Protein AF-A0AAD7HEA6-F1 (afdb_monomer)

Radius of gyration: 30.04 Å; Cα contacts (8 Å, |Δi|>4): 110; chains: 1; bounding box: 95×44×91 Å

Mean predicted aligned error: 15.75 Å

Foldseek 3Di:
DPPVPVVVVVVVVVVVVVVVVVVVVVVVVVVLVVVVVVVVPPDLVVVLVVVVQDALVVLVVQLVPDVVSVVSSVVQLVVLLLVLVCLWQNDVCSVVVVVLCVVQVKDWDDLSNCCSRGPDHPPPPPPSRDQDTDMGGPPVSVVVVVVSVVPTDTDGDDPDVPDPPDPPPPPPVVVVVVVVVVVVPDDDDPDDDDD

pLDDT: mean 74.7, std 19.02, range [33.28, 97.0]

Structure (mmCIF, N/CA/C/O backbone):
data_AF-A0AAD7HEA6-F1
#
_entry.id   AF-A0AAD7HEA6-F1
#
loop_
_atom_site.group_PDB
_atom_site.id
_atom_site.type_symbol
_atom_site.label_atom_id
_atom_site.label_alt_id
_atom_site.label_comp_id
_atom_site.label_asym_id
_atom_site.label_entity_id
_atom_site.label_seq_id
_atom_site.pdbx_PDB_ins_code
_atom_site.Cartn_x
_atom_site.Cartn_y
_atom_site.Cartn_z
_atom_site.occupancy
_atom_site.B_iso_or_equiv
_atom_site.auth_seq_id
_atom_site.auth_comp_id
_atom_site.auth_asym_id
_atom_site.auth_atom_id
_atom_site.pdbx_PDB_model_num
ATOM 1 N N . MET A 1 1 ? -16.051 -19.441 69.373 1.00 52.41 1 MET A N 1
ATOM 2 C CA . MET A 1 1 ? -15.869 -20.002 68.008 1.00 52.41 1 MET A CA 1
ATOM 3 C C . MET A 1 1 ? -16.323 -19.037 66.884 1.00 52.41 1 MET A C 1
ATOM 5 O O . MET A 1 1 ? -17.083 -19.428 66.012 1.00 52.41 1 MET A O 1
ATOM 9 N N . ALA A 1 2 ? -15.846 -17.781 66.830 1.00 54.00 2 ALA A N 1
ATOM 10 C CA . ALA A 1 2 ? -16.364 -16.772 65.875 1.00 54.00 2 ALA A CA 1
ATOM 11 C C . ALA A 1 2 ? -15.470 -16.485 64.640 1.00 54.00 2 ALA A C 1
ATOM 13 O O . ALA A 1 2 ? -15.912 -15.843 63.688 1.00 54.00 2 ALA A O 1
ATOM 14 N N . LYS A 1 3 ? -14.219 -16.972 64.608 1.00 52.50 3 LYS A N 1
ATOM 15 C CA . LYS A 1 3 ? -13.225 -16.600 63.573 1.00 52.50 3 LYS A CA 1
ATOM 16 C C . LYS A 1 3 ? -13.470 -17.223 62.181 1.00 52.50 3 LYS A C 1
ATOM 18 O O . LYS A 1 3 ? -12.943 -16.726 61.191 1.00 52.50 3 LYS A O 1
ATOM 23 N N . GLY A 1 4 ? -14.292 -18.273 62.067 1.00 55.03 4 GLY A N 1
ATOM 24 C CA . GLY A 1 4 ? -14.555 -18.965 60.791 1.00 55.03 4 GLY A CA 1
ATOM 25 C C . GLY A 1 4 ? -15.586 -18.285 59.874 1.00 55.03 4 GLY A C 1
ATOM 26 O O . GLY A 1 4 ? -15.544 -18.455 58.655 1.00 55.03 4 GLY A O 1
ATOM 27 N N . HIS A 1 5 ? -16.502 -17.488 60.433 1.00 54.41 5 HIS A N 1
ATOM 28 C CA . HIS A 1 5 ? -17.609 -16.878 59.681 1.00 54.41 5 HIS A CA 1
ATOM 29 C C . HIS A 1 5 ? -17.190 -15.614 58.909 1.00 54.41 5 HIS A C 1
ATOM 31 O O . HIS A 1 5 ? -17.630 -15.388 57.778 1.00 54.41 5 HIS A O 1
ATOM 37 N N . THR A 1 6 ? -16.282 -14.819 59.475 1.00 58.69 6 THR A N 1
ATOM 38 C CA . THR A 1 6 ? -15.729 -13.609 58.846 1.00 58.69 6 THR A CA 1
ATOM 39 C C . THR A 1 6 ? -14.841 -13.944 57.648 1.00 58.69 6 THR A C 1
ATOM 41 O O . THR A 1 6 ? -14.947 -13.307 56.601 1.00 58.69 6 THR A O 1
ATOM 44 N N . HIS A 1 7 ? -14.036 -15.005 57.736 1.00 59.09 7 HIS A N 1
ATOM 45 C CA . HIS A 1 7 ? -13.170 -15.441 56.638 1.00 59.09 7 HIS A CA 1
ATOM 46 C C . HIS A 1 7 ? -13.941 -15.981 55.422 1.00 59.09 7 HIS A C 1
ATOM 48 O O . HIS A 1 7 ? -13.569 -15.685 54.282 1.00 59.09 7 HIS A O 1
ATOM 54 N N . LYS A 1 8 ? -15.055 -16.699 55.638 1.00 64.12 8 LYS A N 1
ATOM 55 C CA . LYS A 1 8 ? -15.965 -17.102 54.551 1.00 64.12 8 LYS A CA 1
ATOM 56 C C . LYS A 1 8 ? -16.597 -15.882 53.875 1.00 64.12 8 LYS A C 1
ATOM 58 O O . LYS A 1 8 ? -16.497 -15.771 52.658 1.00 64.12 8 LYS A O 1
ATOM 63 N N . LYS A 1 9 ? -17.148 -14.924 54.636 1.00 64.19 9 LYS A N 1
ATOM 64 C CA . LYS A 1 9 ? -17.752 -13.694 54.076 1.00 64.19 9 LYS A CA 1
ATOM 65 C C . LYS A 1 9 ? -16.766 -12.870 53.236 1.00 64.19 9 LYS A C 1
ATOM 67 O O . LYS A 1 9 ? -17.125 -12.424 52.148 1.00 64.19 9 LYS A O 1
ATOM 72 N N . ILE A 1 10 ? -15.515 -12.724 53.684 1.00 67.19 10 ILE A N 1
ATOM 73 C CA . ILE A 1 10 ? -14.471 -11.984 52.951 1.00 67.19 10 ILE A CA 1
ATOM 74 C C . ILE A 1 10 ? -14.122 -12.675 51.621 1.00 67.19 10 ILE A C 1
ATOM 76 O O . ILE A 1 10 ? -14.000 -12.006 50.592 1.00 67.19 10 ILE A O 1
ATOM 80 N N . LYS A 1 11 ? -14.002 -14.011 51.608 1.00 68.62 11 LYS A N 1
ATOM 81 C CA . LYS A 1 11 ? -13.743 -14.777 50.376 1.00 68.62 11 LYS A CA 1
ATOM 82 C C . LYS A 1 11 ? -14.907 -14.673 49.383 1.00 68.62 11 LYS A C 1
ATOM 84 O O . LYS A 1 11 ? -14.666 -14.430 48.200 1.00 68.62 11 LYS A O 1
ATOM 89 N N . THR A 1 12 ? -16.153 -14.773 49.849 1.00 72.75 12 THR A N 1
ATOM 90 C CA . THR A 1 12 ? -17.347 -14.647 48.993 1.00 72.75 12 THR A CA 1
ATOM 91 C C . THR A 1 12 ? -17.487 -13.238 48.416 1.00 72.75 12 THR A C 1
ATOM 93 O O . THR A 1 12 ? -17.768 -13.080 47.230 1.00 72.75 12 THR A O 1
ATOM 96 N N . HIS A 1 13 ? -17.206 -12.200 49.208 1.00 74.88 13 HIS A N 1
ATOM 97 C CA . HIS A 1 13 ? -17.273 -10.816 48.740 1.00 74.88 13 HIS A CA 1
ATOM 98 C C . HIS A 1 13 ? -16.213 -10.508 47.668 1.00 74.88 13 HIS A C 1
ATOM 100 O O . HIS A 1 13 ? -16.527 -9.900 46.644 1.00 74.88 13 HIS A O 1
ATOM 106 N N . ARG A 1 14 ? -14.979 -11.009 47.837 1.00 74.31 14 ARG A N 1
ATOM 107 C CA . ARG A 1 14 ? -13.916 -10.902 46.819 1.00 74.31 14 ARG A CA 1
ATOM 108 C C . ARG A 1 14 ? -14.271 -11.644 45.524 1.00 74.31 14 ARG A C 1
ATOM 110 O O . ARG A 1 14 ? -14.038 -11.106 44.442 1.00 74.31 14 ARG A O 1
ATOM 117 N N . LYS A 1 15 ? -14.874 -12.837 45.622 1.00 77.75 15 LYS A N 1
ATOM 118 C CA . LYS A 1 15 ? -15.345 -13.616 44.462 1.00 77.75 15 LYS A CA 1
ATOM 119 C C . LYS A 1 15 ? -16.448 -12.874 43.697 1.00 77.75 15 LYS A C 1
ATOM 121 O O . LYS A 1 15 ? -16.346 -12.724 42.483 1.00 77.75 15 LYS A O 1
ATOM 126 N N . ASN A 1 16 ? -17.427 -12.315 44.409 1.00 81.06 16 ASN A N 1
ATOM 127 C CA . ASN A 1 16 ? -18.512 -11.531 43.810 1.00 81.06 16 ASN A CA 1
ATOM 128 C C . ASN A 1 16 ? -18.011 -10.224 43.175 1.00 81.06 16 ASN A C 1
ATOM 130 O O . ASN A 1 16 ? -18.504 -9.826 42.121 1.00 81.06 16 ASN A O 1
ATOM 134 N N . LYS A 1 17 ? -16.999 -9.572 43.768 1.00 84.56 17 LYS A N 1
ATOM 135 C CA . LYS A 1 17 ? -16.365 -8.376 43.192 1.00 84.56 17 LYS A CA 1
ATOM 136 C C . LYS A 1 17 ? -15.639 -8.692 41.878 1.00 84.56 17 LYS A C 1
ATOM 138 O O . LYS A 1 17 ? -15.813 -7.956 40.914 1.00 84.56 17 LYS A O 1
ATOM 143 N N . ARG A 1 18 ? -14.884 -9.799 41.812 1.00 83.06 18 ARG A N 1
ATOM 144 C CA . ARG A 1 18 ? -14.243 -10.264 40.564 1.00 83.06 18 ARG A CA 1
ATOM 145 C C . ARG A 1 18 ? -15.262 -10.638 39.488 1.00 83.06 18 ARG A C 1
ATOM 147 O O . ARG A 1 18 ? -15.098 -10.224 38.351 1.00 83.06 18 ARG A O 1
ATOM 154 N N . ALA A 1 19 ? -16.329 -11.353 39.847 1.00 83.44 19 ALA A N 1
ATOM 155 C CA . ALA A 1 19 ? -17.385 -11.714 38.900 1.00 83.44 19 ALA A CA 1
ATOM 156 C C . ALA A 1 19 ? -18.085 -10.476 38.311 1.00 83.44 19 ALA A C 1
ATOM 158 O O . ALA A 1 19 ? -18.325 -10.414 37.109 1.00 83.44 19 ALA A O 1
ATOM 159 N N . ARG A 1 20 ? -18.353 -9.455 39.140 1.00 85.69 20 ARG A N 1
ATOM 160 C CA . ARG A 1 20 ? -18.881 -8.164 38.672 1.00 85.69 20 ARG A CA 1
ATOM 161 C C . ARG A 1 20 ? -17.922 -7.457 37.717 1.00 85.69 20 ARG A C 1
ATOM 163 O O . ARG A 1 20 ? -18.373 -6.960 36.693 1.00 85.69 20 ARG A O 1
ATOM 170 N N . LEU A 1 21 ? -16.630 -7.434 38.042 1.00 88.44 21 LEU A N 1
ATOM 171 C CA . LEU A 1 21 ? -15.611 -6.804 37.205 1.00 88.44 21 LEU A CA 1
ATOM 172 C C . LEU A 1 21 ? -15.507 -7.496 35.835 1.00 88.44 21 LEU A C 1
ATOM 174 O O . LEU A 1 21 ? -15.566 -6.820 34.814 1.00 88.44 21 LEU A O 1
ATOM 178 N N . ASN A 1 22 ? -15.435 -8.830 35.805 1.00 87.12 22 ASN A N 1
ATOM 179 C CA . ASN A 1 22 ? -15.385 -9.600 34.557 1.00 87.12 22 ASN A CA 1
ATOM 180 C C . ASN A 1 22 ? -16.632 -9.373 33.699 1.00 87.12 22 ASN A C 1
ATOM 182 O O . ASN A 1 22 ? -16.508 -9.064 32.519 1.00 87.12 22 ASN A O 1
ATOM 186 N N . ARG A 1 23 ? -17.825 -9.406 34.305 1.00 86.38 23 ARG A N 1
ATOM 187 C CA . ARG A 1 23 ? -19.076 -9.116 33.593 1.00 86.38 23 ARG A CA 1
ATOM 188 C C . ARG A 1 23 ? -19.093 -7.699 33.014 1.00 86.38 23 ARG A C 1
ATOM 190 O O . ARG A 1 23 ? -19.617 -7.478 31.930 1.00 86.38 23 ARG A O 1
ATOM 197 N N . GLN A 1 24 ? -18.514 -6.728 33.718 1.00 85.25 24 GLN A N 1
ATOM 198 C CA . GLN A 1 24 ? -18.409 -5.355 33.228 1.00 85.25 24 GLN A CA 1
ATOM 199 C C . GLN A 1 24 ? -17.441 -5.239 32.038 1.00 85.25 24 GLN A C 1
ATOM 201 O O . GLN A 1 24 ? -17.720 -4.486 31.105 1.00 85.25 24 GLN A O 1
ATOM 206 N N . TYR A 1 25 ? -16.341 -6.001 32.038 1.00 85.44 25 TYR A N 1
ATOM 207 C CA . TYR A 1 25 ? -15.432 -6.103 30.892 1.00 85.44 25 TYR A CA 1
ATOM 208 C C . TYR A 1 25 ? -16.097 -6.759 29.680 1.00 85.44 25 TYR A C 1
ATOM 210 O O . TYR A 1 25 ? -16.005 -6.219 28.581 1.00 85.44 25 TYR A O 1
ATOM 218 N N . GLU A 1 26 ? -16.808 -7.870 29.876 1.00 84.44 26 GLU A N 1
ATOM 219 C CA . GLU A 1 26 ? -17.536 -8.573 28.811 1.00 84.44 26 GLU A CA 1
ATOM 220 C C . GLU A 1 26 ? -18.602 -7.678 28.171 1.00 84.44 26 GLU A C 1
ATOM 222 O O . GLU A 1 26 ? -18.661 -7.566 26.950 1.00 84.44 26 GLU A O 1
ATOM 227 N N . LEU A 1 27 ? -19.395 -6.969 28.983 1.00 85.69 27 LEU A N 1
ATOM 228 C CA . LEU A 1 27 ? -20.410 -6.036 28.483 1.00 85.69 27 LEU A CA 1
ATOM 229 C C . LEU A 1 27 ? -19.795 -4.875 27.695 1.00 85.69 27 LEU A C 1
ATOM 231 O O . LEU A 1 27 ? -20.327 -4.496 26.654 1.00 85.69 27 LEU A O 1
ATOM 235 N N . ARG A 1 28 ? -18.668 -4.321 28.162 1.00 80.50 28 ARG A N 1
ATOM 236 C CA . ARG A 1 28 ? -17.941 -3.285 27.415 1.00 80.50 28 ARG A CA 1
ATOM 237 C C . ARG A 1 28 ? -17.413 -3.822 26.090 1.00 80.50 28 ARG A C 1
ATOM 239 O O . ARG A 1 28 ? -17.615 -3.180 25.069 1.00 80.50 28 ARG A O 1
ATOM 246 N N . SER A 1 29 ? -16.800 -5.004 26.098 1.00 77.44 29 SER A N 1
ATOM 247 C CA . SER A 1 29 ? -16.293 -5.651 24.885 1.00 77.44 29 SER A CA 1
ATOM 248 C C . SER A 1 29 ? -17.412 -5.921 23.873 1.00 77.44 29 SER A C 1
ATOM 250 O O . SER A 1 29 ? -17.266 -5.585 22.698 1.00 77.44 29 SER A O 1
ATOM 252 N N . ALA A 1 30 ? -18.559 -6.430 24.329 1.00 76.19 30 ALA A N 1
ATOM 253 C CA . ALA A 1 30 ? -19.727 -6.663 23.486 1.00 76.19 30 ALA A CA 1
ATOM 254 C C . ALA A 1 30 ? -20.291 -5.359 22.898 1.00 76.19 30 ALA A C 1
ATOM 256 O O . ALA A 1 30 ? -20.604 -5.309 21.710 1.00 76.19 30 ALA A O 1
ATOM 257 N N . ALA A 1 31 ? -20.369 -4.287 23.694 1.00 78.38 31 ALA A N 1
ATOM 258 C CA . ALA A 1 31 ? -20.814 -2.978 23.219 1.00 78.38 31 ALA A CA 1
ATOM 259 C C . ALA A 1 31 ? -19.865 -2.397 22.157 1.00 78.38 31 ALA A C 1
ATOM 261 O O . ALA A 1 31 ? -20.323 -1.916 21.123 1.00 78.38 31 ALA A O 1
ATOM 262 N N . THR A 1 32 ? -18.547 -2.502 22.361 1.00 73.31 32 THR A N 1
ATOM 263 C CA . THR A 1 32 ? -17.549 -2.077 21.367 1.00 73.31 32 THR A CA 1
ATOM 264 C C . THR A 1 32 ? -17.672 -2.883 20.072 1.00 73.31 32 THR A C 1
ATOM 266 O O . THR A 1 32 ? -17.601 -2.316 18.981 1.00 73.31 32 THR A O 1
ATOM 269 N N . HIS A 1 33 ? -17.920 -4.192 20.168 1.00 71.12 33 HIS A N 1
ATOM 270 C CA . HIS A 1 33 ? -18.125 -5.049 19.001 1.00 71.12 33 HIS A CA 1
ATOM 271 C C . HIS A 1 33 ? -19.411 -4.691 18.237 1.00 71.12 33 HIS A C 1
ATOM 273 O O . HIS A 1 33 ? -19.399 -4.602 17.009 1.00 71.12 33 HIS A O 1
ATOM 279 N N . ALA A 1 34 ? -20.512 -4.430 18.947 1.00 69.56 34 ALA A N 1
ATOM 280 C CA . ALA A 1 34 ? -21.777 -3.992 18.354 1.00 69.56 34 ALA A CA 1
ATOM 281 C C . ALA A 1 34 ? -21.645 -2.633 17.640 1.00 69.56 34 ALA A C 1
ATOM 283 O O . ALA A 1 34 ? -22.124 -2.462 16.524 1.00 69.56 34 ALA A O 1
ATOM 284 N N . GLN A 1 35 ? -20.930 -1.680 18.240 1.00 72.06 35 GLN A N 1
ATOM 285 C CA . GLN A 1 35 ? -20.657 -0.384 17.609 1.00 72.06 35 GLN A CA 1
ATOM 286 C C . GLN A 1 35 ? -19.776 -0.526 16.363 1.00 72.06 35 GLN A C 1
ATOM 288 O O . GLN A 1 35 ? -20.059 0.075 15.330 1.00 72.06 35 GLN A O 1
ATOM 293 N N . THR A 1 36 ? -18.737 -1.363 16.437 1.00 67.44 36 THR A N 1
ATOM 294 C CA . THR A 1 36 ? -17.832 -1.630 15.308 1.00 67.44 36 THR A CA 1
ATOM 295 C C . THR A 1 36 ? -18.575 -2.268 14.136 1.00 67.44 36 THR A C 1
ATOM 297 O O . THR A 1 36 ? -18.399 -1.858 12.995 1.00 67.44 36 THR A O 1
ATOM 300 N N . THR A 1 37 ? -19.441 -3.243 14.413 1.00 65.38 37 THR A N 1
ATOM 301 C CA . THR A 1 37 ? -20.252 -3.911 13.384 1.00 65.38 37 THR A CA 1
ATOM 302 C C . THR A 1 37 ? -21.289 -2.979 12.762 1.00 65.38 37 THR A C 1
ATOM 304 O O . THR A 1 37 ? -21.456 -3.012 11.548 1.00 65.38 37 THR A O 1
ATOM 307 N N . ALA A 1 38 ? -21.918 -2.096 13.544 1.00 70.06 38 ALA A N 1
ATOM 308 C CA . ALA A 1 38 ? -22.813 -1.071 13.006 1.00 70.06 38 ALA A CA 1
ATOM 309 C C . ALA A 1 38 ? -22.080 -0.093 12.070 1.00 70.06 38 ALA A C 1
ATOM 311 O O . ALA A 1 38 ? -22.571 0.203 10.987 1.00 70.06 38 ALA A O 1
ATOM 312 N N . PHE A 1 39 ? -20.879 0.357 12.448 1.00 67.06 39 PHE A N 1
ATOM 313 C CA . PHE A 1 39 ? -20.049 1.226 11.608 1.00 67.06 39 PHE A CA 1
ATOM 314 C C . PHE A 1 39 ? -19.561 0.528 10.330 1.00 67.06 39 PHE A C 1
ATOM 316 O O . PHE A 1 39 ? -19.497 1.142 9.271 1.00 67.06 39 PHE A O 1
ATOM 323 N N . LEU A 1 40 ? -19.245 -0.767 10.405 1.00 64.19 40 LEU A N 1
ATOM 324 C CA . LEU A 1 40 ? -18.869 -1.581 9.244 1.00 64.19 40 LEU A CA 1
ATOM 325 C C . LEU A 1 40 ? -20.054 -1.895 8.319 1.00 64.19 40 LEU A C 1
ATOM 327 O O . LEU A 1 40 ? -19.841 -2.266 7.172 1.00 64.19 40 LEU A O 1
ATOM 331 N N . GLY A 1 41 ? -21.289 -1.723 8.798 1.00 61.56 41 GLY A N 1
ATOM 332 C CA . GLY A 1 41 ? -22.494 -1.753 7.969 1.00 61.56 41 GLY A CA 1
ATOM 333 C C . GLY A 1 41 ? -22.667 -0.513 7.082 1.00 61.56 41 GLY A C 1
ATOM 334 O O . GLY A 1 41 ? -23.555 -0.500 6.231 1.00 61.56 41 GLY A O 1
ATOM 335 N N . CYS A 1 42 ? -21.842 0.527 7.258 1.00 66.56 42 CYS A N 1
ATOM 336 C CA . CYS A 1 42 ? -21.784 1.664 6.342 1.00 66.56 42 CYS A CA 1
ATOM 337 C C . CYS A 1 42 ? -21.245 1.232 4.967 1.00 66.56 42 CYS A C 1
ATOM 339 O O . CYS A 1 42 ? -20.432 0.318 4.863 1.00 66.56 42 CYS A O 1
ATOM 341 N N . ASN A 1 43 ? -21.663 1.929 3.907 1.00 71.25 43 ASN A N 1
ATOM 342 C CA . ASN A 1 43 ? -21.192 1.679 2.542 1.00 71.25 43 ASN A CA 1
ATOM 343 C C . ASN A 1 43 ? -19.649 1.726 2.481 1.00 71.25 43 ASN A C 1
ATOM 345 O O . ASN A 1 43 ? -19.044 2.703 2.930 1.00 71.25 43 ASN A O 1
ATOM 349 N N . GLU A 1 44 ? -19.021 0.690 1.915 1.00 70.56 44 GLU A N 1
ATOM 350 C CA . GLU A 1 44 ? -17.559 0.551 1.822 1.00 70.56 44 GLU A CA 1
ATOM 351 C C . GLU A 1 44 ? -16.888 1.771 1.170 1.00 70.56 44 GLU A C 1
ATOM 353 O O . GLU A 1 44 ? -15.788 2.153 1.567 1.00 70.56 44 GLU A O 1
ATOM 358 N N . LEU A 1 45 ? -17.574 2.444 0.239 1.00 72.00 45 LEU A N 1
ATOM 359 C CA . LEU A 1 45 ? -17.094 3.677 -0.394 1.00 72.00 45 LEU A CA 1
ATOM 360 C C . LEU A 1 45 ? -16.940 4.834 0.604 1.00 72.00 45 LEU A C 1
ATOM 362 O O . LEU A 1 45 ? -15.969 5.585 0.541 1.00 72.00 45 LEU A O 1
ATOM 366 N N . ILE A 1 46 ? -17.864 4.967 1.558 1.00 80.75 46 ILE A N 1
ATOM 367 C CA . ILE A 1 46 ? -17.804 6.013 2.592 1.00 80.75 46 ILE A CA 1
ATOM 368 C C . ILE A 1 46 ? -16.630 5.737 3.535 1.00 80.75 46 ILE A C 1
ATOM 370 O O . ILE A 1 46 ? -15.877 6.648 3.879 1.00 80.75 46 ILE A O 1
ATOM 374 N N . LEU A 1 47 ? -16.445 4.469 3.916 1.00 81.56 47 LEU A N 1
ATOM 375 C CA . LEU A 1 47 ? -15.313 4.047 4.740 1.00 81.56 47 LEU A CA 1
ATOM 376 C C . LEU A 1 47 ? -13.980 4.307 4.034 1.00 81.56 47 LEU A C 1
ATOM 378 O O . LEU A 1 47 ? -13.032 4.753 4.675 1.00 81.56 47 LEU A O 1
ATOM 382 N N . TYR A 1 48 ? -13.926 4.093 2.718 1.00 79.12 48 TYR A N 1
ATOM 383 C CA . TYR A 1 48 ? -12.747 4.388 1.914 1.00 79.12 48 TYR A CA 1
ATOM 384 C C . TYR A 1 48 ? -12.381 5.877 1.949 1.00 79.12 48 TYR A C 1
ATOM 386 O O . TYR A 1 48 ? -11.243 6.219 2.261 1.00 79.12 48 TYR A O 1
ATOM 394 N N . HIS A 1 49 ? -13.346 6.771 1.712 1.00 80.44 49 HIS A N 1
ATOM 395 C CA . HIS A 1 49 ? -13.112 8.218 1.785 1.00 80.44 49 HIS A CA 1
ATOM 396 C C . HIS A 1 49 ? -12.675 8.677 3.181 1.00 80.44 49 HIS A C 1
ATOM 398 O O . HIS A 1 49 ? -11.779 9.510 3.303 1.00 80.44 49 HIS A O 1
ATOM 404 N N . LEU A 1 50 ? -13.256 8.105 4.239 1.00 84.81 50 LEU A N 1
ATOM 405 C CA . LEU A 1 50 ? -12.842 8.398 5.610 1.00 84.81 50 LEU A CA 1
ATOM 406 C C . LEU A 1 50 ? -11.40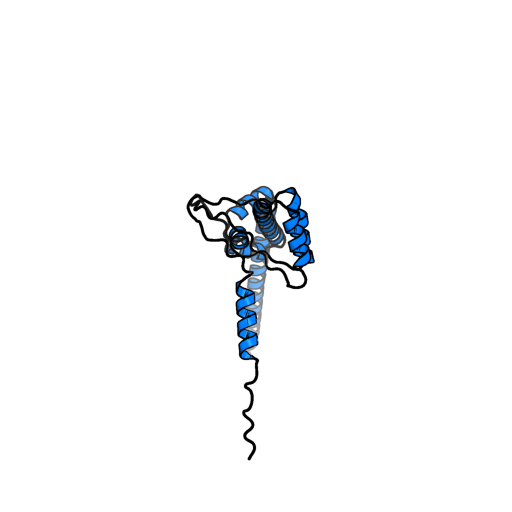3 7.938 5.880 1.00 84.81 50 LEU A C 1
ATOM 408 O O . LEU A 1 50 ? -10.645 8.625 6.562 1.00 84.81 50 LEU A O 1
ATOM 412 N N . PHE A 1 51 ? -11.013 6.787 5.332 1.00 88.56 51 PHE A N 1
ATOM 413 C CA . PHE A 1 51 ? -9.669 6.238 5.492 1.00 88.56 51 PHE A CA 1
ATOM 414 C C . PHE A 1 51 ? -8.627 7.019 4.687 1.00 88.56 51 PHE A C 1
ATOM 416 O O . PHE A 1 51 ? -7.500 7.166 5.155 1.00 88.56 51 PHE A O 1
ATOM 423 N N . GLU A 1 52 ? -8.990 7.562 3.522 1.00 83.19 52 GLU A N 1
ATOM 424 C CA . GLU A 1 52 ? -8.095 8.423 2.739 1.00 83.19 52 GLU A CA 1
ATOM 425 C C . GLU A 1 52 ? -7.640 9.658 3.534 1.00 83.19 52 GLU A C 1
ATOM 427 O O . GLU A 1 52 ? -6.474 10.036 3.454 1.00 83.19 52 GLU A O 1
ATOM 432 N N . ALA A 1 53 ? -8.515 10.219 4.375 1.00 83.31 53 ALA A N 1
ATOM 433 C CA . ALA A 1 53 ? -8.212 11.369 5.231 1.00 83.31 53 ALA A CA 1
ATOM 434 C C . ALA A 1 53 ? -7.455 11.016 6.530 1.00 83.31 53 ALA A C 1
ATOM 436 O O . ALA A 1 53 ? -7.117 11.900 7.319 1.00 83.31 53 ALA A O 1
ATOM 437 N N . CYS A 1 54 ? -7.213 9.731 6.802 1.00 86.81 54 CYS A N 1
ATOM 438 C CA . CYS A 1 54 ? -6.564 9.290 8.032 1.00 86.81 54 CYS A CA 1
ATOM 439 C C . CYS A 1 54 ? -5.034 9.299 7.922 1.00 86.81 54 CYS A C 1
ATOM 441 O O . CYS A 1 54 ? -4.450 8.935 6.901 1.00 86.81 54 CYS A O 1
ATOM 443 N N . THR A 1 55 ? -4.371 9.600 9.041 1.00 87.75 55 THR A N 1
ATOM 444 C CA . THR A 1 55 ? -2.919 9.412 9.170 1.00 87.75 55 THR A CA 1
ATOM 445 C C . THR A 1 55 ? -2.549 7.926 9.167 1.00 87.75 55 THR A C 1
ATOM 447 O O . THR A 1 55 ? -3.354 7.067 9.547 1.00 87.75 55 THR A O 1
ATOM 450 N N . LEU A 1 56 ? -1.292 7.612 8.834 1.00 90.25 56 LEU A N 1
ATOM 451 C CA . LEU A 1 56 ? -0.763 6.246 8.902 1.00 90.25 56 LEU A CA 1
ATOM 452 C C . LEU A 1 56 ? -0.975 5.597 10.279 1.00 90.25 56 LEU A C 1
ATOM 454 O O . LEU A 1 56 ? -1.375 4.438 10.365 1.00 90.25 56 LEU A O 1
ATOM 458 N N . VAL A 1 57 ? -0.744 6.347 11.361 1.00 90.94 57 VAL A N 1
ATOM 459 C CA . VAL A 1 57 ? -0.892 5.856 12.743 1.00 90.94 57 VAL A CA 1
ATOM 460 C C . VAL A 1 57 ? -2.339 5.446 13.023 1.00 90.94 57 VAL A C 1
ATOM 462 O O . VAL A 1 57 ? -2.596 4.392 13.615 1.00 90.94 57 VAL A O 1
ATOM 465 N N . THR A 1 58 ? -3.296 6.246 12.555 1.00 91.25 58 THR A N 1
ATOM 466 C CA . THR A 1 58 ? -4.726 5.947 12.669 1.00 91.25 58 THR A CA 1
ATOM 467 C C . THR A 1 58 ? -5.093 4.699 11.868 1.00 91.25 58 THR A C 1
ATOM 469 O O . THR A 1 58 ? -5.758 3.811 12.399 1.00 91.25 58 THR A O 1
ATOM 472 N N . LEU A 1 59 ? -4.612 4.581 10.627 1.00 91.62 59 LEU A N 1
ATOM 473 C CA . LEU A 1 59 ? -4.862 3.416 9.772 1.00 91.62 59 LEU A CA 1
ATOM 474 C C . LEU A 1 59 ? -4.293 2.124 10.373 1.00 91.62 59 LEU A C 1
ATOM 476 O O . LEU A 1 59 ? -4.978 1.100 10.389 1.00 91.62 59 LEU A O 1
ATOM 480 N N . ILE A 1 60 ? -3.077 2.169 10.928 1.00 92.56 60 ILE A N 1
ATOM 481 C CA . ILE A 1 60 ? -2.479 1.031 11.641 1.00 92.56 60 ILE A CA 1
ATOM 482 C C . ILE A 1 60 ? -3.376 0.639 12.812 1.00 92.56 60 ILE A C 1
ATOM 484 O O . ILE A 1 60 ? -3.768 -0.524 12.921 1.00 92.56 60 ILE A O 1
ATOM 488 N N . SER A 1 61 ? -3.772 1.608 13.637 1.00 93.12 61 SER A N 1
ATOM 489 C CA . SER A 1 61 ? -4.637 1.366 14.794 1.00 93.12 61 SER A CA 1
ATOM 490 C C . SER A 1 61 ? -5.960 0.708 14.384 1.00 93.12 61 SER A C 1
ATOM 492 O O . SER A 1 61 ? -6.332 -0.319 14.949 1.00 93.12 61 SER A O 1
ATOM 494 N N . LEU A 1 62 ? -6.624 1.221 13.342 1.00 90.06 62 LEU A N 1
ATOM 495 C CA . LEU A 1 62 ? -7.856 0.650 12.783 1.00 90.06 62 LEU A CA 1
ATOM 496 C C . LEU A 1 62 ? -7.655 -0.774 12.246 1.00 90.06 62 LEU A C 1
ATOM 498 O O . LEU A 1 62 ? -8.502 -1.642 12.443 1.00 90.06 62 LEU A O 1
ATOM 502 N N . SER A 1 63 ? -6.517 -1.066 11.616 1.00 91.88 63 SER A N 1
ATOM 503 C CA . SER A 1 63 ? -6.225 -2.407 11.087 1.00 91.88 63 SER A CA 1
ATOM 504 C C . SER A 1 63 ? -6.113 -3.494 12.173 1.00 91.88 63 SER A C 1
ATOM 506 O O . SER A 1 63 ? -6.263 -4.692 11.887 1.00 91.88 63 SER A O 1
ATOM 508 N N . HIS A 1 64 ? -5.867 -3.090 13.423 1.00 91.69 64 HIS A N 1
ATOM 509 C CA . HIS A 1 64 ? -5.800 -3.982 14.578 1.00 91.69 64 HIS A CA 1
ATOM 510 C C . HIS A 1 64 ? -7.153 -4.191 15.268 1.00 91.69 64 HIS A C 1
ATOM 512 O O . HIS A 1 64 ? -7.291 -5.174 15.996 1.00 91.69 64 HIS A O 1
ATOM 518 N N . THR A 1 65 ? -8.155 -3.336 15.036 1.00 88.50 65 THR A N 1
ATOM 519 C CA . THR A 1 65 ? -9.447 -3.430 15.739 1.00 88.50 65 THR A CA 1
ATOM 520 C C . THR A 1 65 ? -10.399 -4.456 15.125 1.00 88.50 65 THR A C 1
ATOM 522 O O . THR A 1 65 ? -11.175 -5.067 15.857 1.00 88.50 65 THR A O 1
ATOM 525 N N . SER A 1 66 ? -10.347 -4.701 13.809 1.00 87.12 66 SER A N 1
ATOM 526 C CA . SER A 1 66 ? -11.163 -5.744 13.169 1.00 87.12 66 SER A CA 1
ATOM 527 C C . SER A 1 66 ? -10.528 -6.318 11.897 1.00 87.12 66 SER A C 1
ATOM 529 O O . SER A 1 66 ? -9.724 -5.674 11.218 1.00 87.12 66 SER A O 1
ATOM 531 N N . ARG A 1 67 ? -10.919 -7.550 11.529 1.00 87.19 67 ARG A N 1
ATOM 532 C CA . ARG A 1 67 ? -10.493 -8.175 10.261 1.00 87.19 67 ARG A CA 1
ATOM 533 C C . ARG A 1 67 ? -10.962 -7.369 9.048 1.00 87.19 67 ARG A C 1
ATOM 535 O O . ARG A 1 67 ? -10.213 -7.262 8.084 1.00 87.19 67 ARG A O 1
ATOM 542 N N . GLN A 1 68 ? -12.171 -6.812 9.097 1.00 84.94 68 GLN A N 1
ATOM 543 C CA . GLN A 1 68 ? -12.730 -6.027 7.994 1.00 84.94 68 GLN A CA 1
ATOM 544 C C . GLN A 1 68 ? -11.949 -4.724 7.794 1.00 84.94 68 GLN A C 1
ATOM 546 O O . GLN A 1 68 ? -11.510 -4.452 6.681 1.00 84.94 68 GLN A O 1
ATOM 551 N N . PHE A 1 69 ? -11.637 -3.986 8.864 1.00 88.81 69 PHE A N 1
ATOM 552 C CA . PHE A 1 69 ? -10.777 -2.805 8.754 1.00 88.81 69 PHE A CA 1
ATOM 553 C C . PHE A 1 69 ? -9.379 -3.144 8.254 1.00 88.81 69 PHE A C 1
ATOM 555 O O . PHE A 1 69 ? -8.835 -2.414 7.435 1.00 88.81 69 PHE A O 1
ATOM 562 N N . ARG A 1 70 ? -8.808 -4.283 8.663 1.00 91.56 70 ARG A N 1
ATOM 563 C CA . ARG A 1 70 ? -7.533 -4.749 8.104 1.00 91.56 70 ARG A CA 1
ATOM 564 C C . ARG A 1 70 ? -7.598 -4.934 6.587 1.00 91.56 70 ARG A C 1
ATOM 566 O O . ARG A 1 70 ? -6.650 -4.568 5.898 1.00 91.56 70 ARG A O 1
ATOM 573 N N . VAL A 1 71 ? -8.683 -5.511 6.069 1.00 89.38 71 VAL A N 1
ATOM 574 C CA . VAL A 1 71 ? -8.890 -5.679 4.621 1.00 89.38 71 VAL A CA 1
ATOM 575 C C . VAL A 1 71 ? -9.046 -4.321 3.935 1.00 89.38 71 VAL A C 1
ATOM 577 O O . VAL A 1 71 ? -8.404 -4.092 2.912 1.00 89.38 71 VAL A O 1
ATOM 580 N N . LEU A 1 72 ? -9.812 -3.399 4.521 1.00 88.44 72 L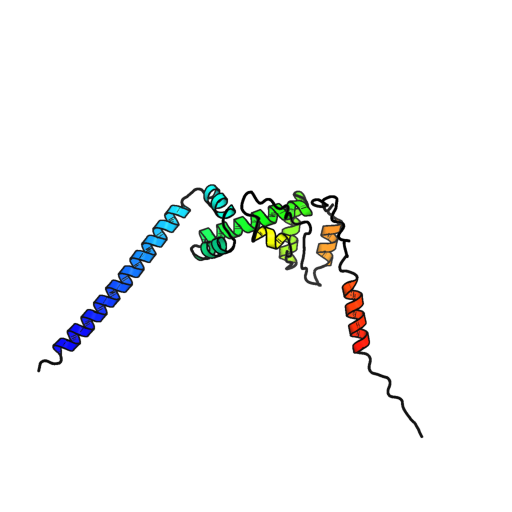EU A N 1
ATOM 581 C CA . LEU A 1 72 ? -10.003 -2.050 3.980 1.00 88.44 72 LEU A CA 1
ATOM 582 C C . LEU A 1 72 ? -8.692 -1.251 3.937 1.00 88.44 72 LEU A C 1
ATOM 584 O O . LEU A 1 72 ? -8.350 -0.708 2.89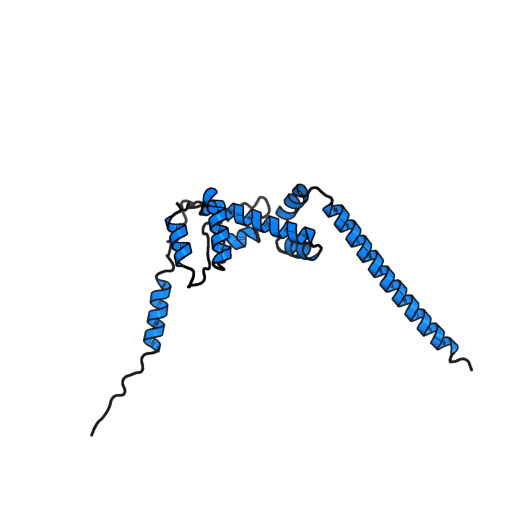3 1.00 88.44 72 LEU A O 1
ATOM 588 N N . VAL A 1 73 ? -7.902 -1.254 5.015 1.00 91.69 73 VAL A N 1
ATOM 589 C CA . VAL A 1 73 ? -6.585 -0.589 5.063 1.00 91.69 73 VAL A CA 1
ATOM 590 C C . VAL A 1 73 ? -5.619 -1.189 4.035 1.00 91.69 73 VAL A C 1
ATOM 592 O O . VAL A 1 73 ? -4.924 -0.458 3.332 1.00 91.69 73 VAL A O 1
ATOM 595 N N . LYS A 1 74 ? -5.591 -2.520 3.884 1.00 91.62 74 LYS A N 1
ATOM 596 C CA . LYS A 1 74 ? -4.788 -3.168 2.832 1.00 91.62 74 LYS A CA 1
ATOM 597 C C . LYS A 1 74 ? -5.235 -2.752 1.430 1.00 91.62 74 LYS A C 1
ATOM 599 O O . LYS A 1 74 ? -4.393 -2.520 0.566 1.00 91.62 74 LYS A O 1
ATOM 604 N N . THR A 1 75 ? -6.543 -2.659 1.211 1.00 88.69 75 THR A N 1
ATOM 605 C CA . THR A 1 75 ? -7.126 -2.258 -0.076 1.00 88.69 75 THR A CA 1
ATOM 606 C C . THR A 1 75 ? -6.781 -0.808 -0.403 1.00 88.69 75 THR A C 1
ATOM 608 O O . THR A 1 75 ? -6.338 -0.538 -1.514 1.00 88.69 75 THR A O 1
ATOM 611 N N . LEU A 1 76 ? -6.871 0.094 0.577 1.00 90.56 76 LEU A N 1
ATOM 612 C CA . LEU A 1 76 ? -6.418 1.483 0.483 1.00 90.56 76 LEU A CA 1
ATOM 613 C C . LEU A 1 76 ? -4.959 1.579 0.033 1.00 90.56 76 LEU A C 1
ATOM 615 O O . LEU A 1 76 ? -4.668 2.196 -0.990 1.00 90.56 76 LEU A O 1
ATOM 619 N N . PHE A 1 77 ? -4.036 0.922 0.741 1.00 92.31 77 PHE A N 1
ATOM 620 C CA . PHE A 1 77 ? -2.622 0.963 0.361 1.00 92.31 77 PHE A CA 1
ATOM 621 C C . PHE A 1 77 ? -2.372 0.364 -1.024 1.00 92.31 77 PHE A C 1
ATOM 623 O O . PHE A 1 77 ? -1.592 0.921 -1.795 1.00 92.31 77 PHE A O 1
ATOM 630 N N . ARG A 1 78 ? -3.064 -0.727 -1.378 1.00 90.81 78 ARG A N 1
ATOM 631 C CA . ARG A 1 78 ? -2.975 -1.324 -2.716 1.00 90.81 78 ARG A CA 1
ATOM 632 C C . ARG A 1 78 ? -3.443 -0.348 -3.796 1.00 90.81 78 ARG A C 1
ATOM 634 O O . ARG A 1 78 ? -2.769 -0.218 -4.813 1.00 90.81 78 ARG A O 1
ATOM 641 N N . LEU A 1 79 ? -4.565 0.341 -3.593 1.00 88.06 79 LEU A N 1
ATOM 642 C CA . LEU A 1 79 ? -5.107 1.297 -4.560 1.00 88.06 79 LEU A CA 1
ATOM 643 C C . LEU A 1 79 ? -4.204 2.522 -4.724 1.00 88.06 79 LEU A C 1
ATOM 645 O O . LEU A 1 79 ? -3.909 2.893 -5.861 1.00 88.06 79 LEU A O 1
ATOM 649 N N . ARG A 1 80 ? -3.686 3.078 -3.622 1.00 89.75 80 ARG A N 1
ATOM 650 C CA . ARG A 1 80 ? -2.685 4.157 -3.652 1.00 89.75 80 ARG A CA 1
ATOM 651 C C . ARG A 1 80 ? -1.433 3.744 -4.425 1.00 89.75 80 ARG A C 1
ATOM 653 O O . ARG A 1 80 ? -0.987 4.464 -5.316 1.00 89.75 80 ARG A O 1
ATOM 660 N N . LEU A 1 81 ? -0.901 2.557 -4.133 1.00 91.62 81 LEU A N 1
ATOM 661 C CA . LEU A 1 81 ? 0.293 2.036 -4.795 1.00 91.62 81 LEU A CA 1
ATOM 662 C C . LEU A 1 81 ? 0.058 1.804 -6.292 1.00 91.62 81 LEU A C 1
ATOM 664 O O . LEU A 1 81 ? 0.873 2.222 -7.107 1.00 91.62 81 LEU A O 1
ATOM 668 N N . ILE A 1 82 ? -1.074 1.201 -6.668 1.00 91.38 82 ILE A N 1
ATOM 669 C CA . ILE A 1 82 ? -1.476 1.040 -8.072 1.00 91.38 82 ILE A CA 1
ATOM 670 C C . ILE A 1 82 ? -1.577 2.404 -8.761 1.00 91.38 82 ILE A C 1
ATOM 672 O O . ILE A 1 82 ? -1.084 2.553 -9.876 1.00 91.38 82 ILE A O 1
ATOM 676 N N . GLY A 1 83 ? -2.216 3.387 -8.120 1.00 88.62 83 GLY A N 1
ATOM 677 C CA . GLY A 1 83 ? -2.372 4.741 -8.649 1.00 88.62 83 GLY A CA 1
ATOM 678 C C . GLY A 1 83 ? -1.032 5.386 -8.991 1.00 88.62 83 GLY A C 1
ATOM 679 O O . GLY A 1 83 ? -0.864 5.875 -10.104 1.00 88.62 83 GLY A O 1
ATOM 680 N N . LEU A 1 84 ? -0.060 5.298 -8.081 1.00 88.50 84 LEU A N 1
ATOM 681 C CA . LEU A 1 84 ? 1.283 5.842 -8.287 1.00 88.50 84 LEU A CA 1
ATOM 682 C C . LEU A 1 84 ? 2.090 5.046 -9.318 1.00 88.50 84 LEU A C 1
ATOM 684 O O . LEU A 1 84 ? 2.655 5.628 -10.238 1.00 88.50 84 LEU A O 1
ATOM 688 N N . VAL A 1 85 ? 2.115 3.715 -9.225 1.00 91.19 85 VAL A N 1
ATOM 689 C CA . VAL A 1 85 ? 2.865 2.854 -10.158 1.00 91.19 85 VAL A CA 1
ATOM 690 C C . VAL A 1 85 ? 2.384 3.040 -11.600 1.00 91.19 85 VAL A C 1
ATOM 692 O O . VAL A 1 85 ? 3.206 3.105 -12.516 1.00 91.19 85 VAL A O 1
ATOM 695 N N . LYS A 1 86 ? 1.069 3.213 -11.810 1.00 91.06 86 LYS A N 1
ATOM 696 C CA . LYS A 1 86 ? 0.479 3.520 -13.127 1.00 91.06 86 LYS A CA 1
ATOM 697 C C . LYS A 1 86 ? 1.128 4.727 -13.804 1.00 91.06 86 LYS A C 1
ATOM 699 O O . LYS A 1 86 ? 1.196 4.743 -15.033 1.00 91.06 86 LYS A O 1
ATOM 704 N N . LEU A 1 87 ? 1.597 5.711 -13.035 1.00 87.56 87 LEU A N 1
ATOM 705 C CA . LEU A 1 87 ? 2.245 6.907 -13.570 1.00 87.56 87 LEU A CA 1
ATOM 706 C C . LEU A 1 87 ? 3.635 6.603 -14.151 1.00 87.56 87 LEU A C 1
ATOM 708 O O . LEU A 1 87 ? 4.012 7.209 -15.149 1.00 87.56 87 LEU A O 1
ATOM 712 N N . PHE A 1 88 ? 4.360 5.634 -13.585 1.00 88.25 88 PHE A N 1
ATOM 713 C CA . PHE A 1 88 ? 5.708 5.260 -14.025 1.00 88.25 88 PHE A CA 1
ATOM 714 C C . PHE A 1 88 ? 5.699 4.266 -15.188 1.00 88.25 88 PHE A C 1
ATOM 716 O O . PHE A 1 88 ? 6.347 4.493 -16.212 1.00 88.25 88 PHE A O 1
ATOM 723 N N . VAL A 1 89 ? 4.962 3.160 -15.036 1.00 90.56 89 VAL A N 1
ATOM 724 C CA . VAL A 1 89 ? 5.020 2.025 -15.978 1.00 90.56 89 VAL A CA 1
ATOM 725 C C . VAL A 1 89 ? 3.880 2.025 -16.998 1.00 90.56 89 VAL A C 1
ATOM 727 O O . VAL A 1 89 ? 3.918 1.284 -17.978 1.00 90.56 89 VAL A O 1
ATOM 730 N N . GLY A 1 90 ? 2.879 2.890 -16.814 1.00 88.62 90 GLY A N 1
ATOM 731 C CA . GLY A 1 90 ? 1.690 2.964 -17.658 1.00 88.62 90 GLY A CA 1
ATOM 732 C C . GLY A 1 90 ? 0.615 1.941 -17.283 1.00 88.62 90 GLY A C 1
ATOM 733 O O . GLY A 1 90 ? 0.898 0.864 -16.767 1.00 88.62 90 GLY A O 1
ATOM 734 N N . HIS A 1 91 ? -0.645 2.280 -17.573 1.00 88.44 91 HIS A N 1
ATOM 735 C CA . HIS A 1 91 ? -1.819 1.501 -17.158 1.00 88.44 91 HIS A CA 1
ATOM 736 C C . HIS A 1 91 ? -1.770 0.024 -17.579 1.00 88.44 91 HIS A C 1
ATOM 738 O O . HIS A 1 91 ? -2.091 -0.845 -16.772 1.00 88.44 91 HIS A O 1
ATOM 744 N N . HIS A 1 92 ? -1.350 -0.250 -18.816 1.00 90.50 92 HIS A N 1
ATOM 745 C CA . HIS A 1 92 ? -1.349 -1.598 -19.391 1.00 90.50 92 HIS A CA 1
ATOM 746 C C . HIS A 1 92 ? -0.321 -2.535 -18.743 1.00 90.50 92 HIS A C 1
ATOM 748 O O . HIS A 1 92 ? -0.562 -3.731 -18.692 1.00 90.50 92 HIS A O 1
ATOM 754 N N . ASN A 1 93 ? 0.768 -1.994 -18.188 1.00 92.19 93 ASN A N 1
ATOM 755 C CA . ASN A 1 93 ? 1.880 -2.792 -17.663 1.00 92.19 93 ASN A CA 1
ATOM 756 C C . ASN A 1 93 ? 1.813 -2.990 -16.142 1.00 92.19 93 ASN A C 1
ATOM 758 O O . ASN A 1 93 ? 2.696 -3.607 -15.557 1.00 92.19 93 ASN A O 1
ATOM 762 N N . VAL A 1 94 ? 0.803 -2.431 -15.465 1.00 92.50 94 VAL A N 1
ATOM 763 C CA . VAL A 1 94 ? 0.743 -2.452 -13.995 1.00 92.50 94 VAL A CA 1
ATOM 764 C C . VAL A 1 94 ? 0.521 -3.852 -13.439 1.00 92.50 94 VAL A C 1
ATOM 766 O O . VAL A 1 94 ? 1.087 -4.177 -12.400 1.00 92.50 94 VAL A O 1
ATOM 769 N N . GLN A 1 95 ? -0.285 -4.679 -14.106 1.00 93.31 95 GLN A N 1
ATOM 770 C CA . GLN A 1 95 ? -0.504 -6.053 -13.648 1.00 93.31 95 GLN A CA 1
ATOM 771 C C . GLN A 1 95 ? 0.778 -6.875 -13.767 1.00 93.31 95 GLN A C 1
ATOM 773 O O . GLN A 1 95 ? 1.193 -7.477 -12.781 1.00 93.31 95 GLN A O 1
ATOM 778 N N . ASP A 1 96 ? 1.447 -6.806 -14.919 1.00 94.94 96 ASP A N 1
ATOM 779 C CA . ASP A 1 96 ? 2.719 -7.493 -15.155 1.00 94.94 96 ASP A CA 1
ATOM 780 C C . ASP A 1 96 ? 3.801 -7.020 -14.183 1.00 94.94 96 ASP A C 1
ATOM 782 O O . ASP A 1 96 ? 4.539 -7.829 -13.630 1.00 94.94 96 ASP A O 1
ATOM 786 N N . PHE A 1 97 ? 3.842 -5.718 -13.893 1.00 95.38 97 PHE A N 1
ATOM 787 C CA . PHE A 1 97 ? 4.741 -5.148 -12.898 1.00 95.38 97 PHE A CA 1
ATOM 788 C C . PHE A 1 97 ? 4.522 -5.738 -11.496 1.00 95.38 97 PHE A C 1
ATOM 790 O O . PHE A 1 97 ? 5.483 -6.124 -10.835 1.00 95.38 97 PHE A O 1
ATOM 797 N N . PHE A 1 98 ? 3.272 -5.813 -11.018 1.00 95.38 98 PHE A N 1
ATOM 798 C CA . PHE A 1 98 ? 2.986 -6.380 -9.693 1.00 95.38 98 PHE A CA 1
ATOM 799 C C . PHE A 1 98 ? 3.179 -7.892 -9.651 1.00 95.38 98 PHE A C 1
ATOM 801 O O . PHE A 1 98 ? 3.619 -8.409 -8.628 1.00 95.38 98 PHE A O 1
ATOM 808 N N . HIS A 1 99 ? 2.876 -8.584 -10.747 1.00 95.75 99 HIS A N 1
ATOM 809 C CA . HIS A 1 99 ? 3.165 -10.003 -10.877 1.00 95.75 99 HIS A CA 1
ATOM 810 C C . HIS A 1 99 ? 4.670 -10.262 -10.780 1.00 95.75 99 HIS A C 1
ATOM 812 O O . HIS A 1 99 ? 5.100 -11.126 -10.021 1.00 95.75 99 HIS A O 1
ATOM 818 N N . LEU A 1 100 ? 5.474 -9.464 -11.485 1.00 96.25 100 LEU A N 1
ATOM 819 C CA . LEU A 1 100 ? 6.925 -9.565 -11.432 1.00 96.25 100 LEU A CA 1
ATOM 820 C C . LEU A 1 100 ? 7.449 -9.291 -10.022 1.00 96.25 100 LEU A C 1
ATOM 822 O O . LEU A 1 100 ? 8.263 -10.052 -9.518 1.00 96.25 100 LEU A O 1
ATOM 826 N N . LEU A 1 101 ? 6.914 -8.264 -9.360 1.00 96.06 101 LEU A N 1
ATOM 827 C CA . LEU A 1 101 ? 7.247 -7.928 -7.979 1.00 96.06 101 LEU A CA 1
ATOM 828 C C . LEU A 1 101 ? 7.018 -9.089 -7.008 1.00 96.06 101 LEU A C 1
ATOM 830 O O . LEU A 1 101 ? 7.881 -9.350 -6.174 1.00 96.06 101 LEU A O 1
ATOM 834 N N . GLU A 1 102 ? 5.901 -9.799 -7.152 1.00 95.06 102 GLU A N 1
ATOM 835 C CA . GLU A 1 102 ? 5.569 -10.973 -6.342 1.00 95.06 102 GLU A CA 1
ATOM 836 C C . GLU A 1 102 ? 6.486 -12.169 -6.636 1.00 95.06 102 GLU A C 1
ATOM 838 O O . GLU A 1 102 ? 6.987 -12.797 -5.708 1.00 95.06 102 GLU A O 1
ATOM 843 N N . VAL A 1 103 ? 6.741 -12.473 -7.912 1.00 97.00 103 VAL A N 1
ATOM 844 C CA . VAL A 1 103 ? 7.540 -13.646 -8.308 1.00 97.00 103 VAL A CA 1
ATOM 845 C C . VAL A 1 103 ? 9.027 -13.470 -7.994 1.00 97.00 103 VAL A C 1
ATOM 847 O O . VAL A 1 103 ? 9.701 -14.454 -7.700 1.00 97.00 103 VAL A O 1
ATOM 850 N N . THR A 1 104 ? 9.549 -12.242 -8.043 1.00 96.31 104 THR A N 1
ATOM 851 C CA . THR A 1 104 ? 10.973 -11.966 -7.791 1.00 96.31 104 THR A CA 1
ATOM 852 C C . THR A 1 104 ? 11.284 -11.563 -6.353 1.00 96.31 104 THR A C 1
ATOM 854 O O . THR A 1 104 ? 12.406 -11.136 -6.101 1.00 96.31 104 THR A O 1
ATOM 857 N N . ASP A 1 105 ? 10.301 -11.578 -5.446 1.00 94.44 105 ASP A N 1
ATOM 858 C CA . ASP A 1 105 ? 10.422 -11.034 -4.080 1.00 94.44 105 ASP A CA 1
ATOM 859 C C . ASP A 1 105 ? 11.048 -9.623 -4.055 1.00 94.44 105 ASP A C 1
ATOM 861 O O . ASP A 1 105 ? 11.902 -9.277 -3.236 1.00 94.44 105 ASP A O 1
ATOM 865 N N . ALA A 1 106 ? 10.666 -8.798 -5.034 1.00 96.00 106 ALA A N 1
ATOM 866 C CA . ALA A 1 106 ? 11.153 -7.432 -5.123 1.00 96.00 106 ALA A CA 1
ATOM 867 C C . ALA A 1 106 ? 10.288 -6.509 -4.261 1.00 96.00 106 ALA A C 1
ATOM 869 O O . ALA A 1 106 ? 9.124 -6.784 -3.970 1.00 96.00 106 ALA A O 1
ATOM 870 N N . ALA A 1 107 ? 10.838 -5.358 -3.887 1.00 95.12 107 ALA A N 1
ATOM 871 C CA . ALA A 1 107 ? 10.139 -4.378 -3.070 1.00 95.12 107 ALA A CA 1
ATOM 872 C C . ALA A 1 107 ? 10.195 -2.979 -3.681 1.00 95.12 107 ALA A C 1
ATOM 874 O O . ALA A 1 107 ? 11.211 -2.548 -4.224 1.00 95.12 107 ALA A O 1
ATOM 875 N N . ILE A 1 108 ? 9.103 -2.231 -3.527 1.00 94.88 108 ILE A N 1
ATOM 876 C CA . ILE A 1 108 ? 9.077 -0.789 -3.788 1.00 94.88 108 ILE A CA 1
ATOM 877 C C . ILE A 1 108 ? 9.483 -0.072 -2.510 1.00 94.88 108 ILE A C 1
ATOM 879 O O . ILE A 1 108 ? 8.970 -0.374 -1.433 1.00 94.88 108 ILE A O 1
ATOM 883 N N . GLY A 1 109 ? 10.348 0.928 -2.631 1.00 92.00 109 GLY A N 1
ATOM 884 C CA . GLY A 1 109 ? 10.671 1.813 -1.520 1.00 92.00 109 GLY A CA 1
ATOM 885 C C . GLY A 1 109 ? 10.814 3.267 -1.941 1.00 92.00 109 GLY A C 1
ATOM 886 O O . GLY A 1 109 ? 10.206 3.726 -2.911 1.00 92.00 109 GLY A O 1
ATOM 887 N N . GLY A 1 110 ? 11.613 4.009 -1.176 1.00 89.12 110 GLY A N 1
ATOM 888 C CA . GLY A 1 110 ? 11.878 5.422 -1.430 1.00 89.12 110 GLY A CA 1
ATOM 889 C C . GLY A 1 110 ? 10.622 6.297 -1.376 1.00 89.12 110 GLY A C 1
ATOM 890 O O . GLY A 1 110 ? 9.702 6.054 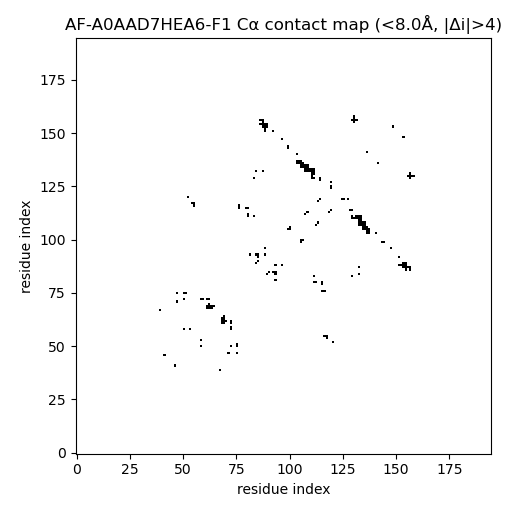-0.594 1.00 89.12 110 GLY A O 1
ATOM 891 N N . SER A 1 111 ? 10.603 7.334 -2.217 1.00 86.31 111 SER A N 1
ATOM 892 C CA . SER A 1 111 ? 9.537 8.350 -2.230 1.00 86.31 111 SER A CA 1
ATOM 893 C C . SER A 1 111 ? 8.160 7.783 -2.590 1.00 86.31 111 SER A C 1
ATOM 895 O O . SER A 1 111 ? 7.167 8.186 -1.993 1.00 86.31 111 SER A O 1
ATOM 897 N N . THR A 1 112 ? 8.100 6.794 -3.490 1.00 89.56 112 THR A N 1
ATOM 898 C CA . THR A 1 112 ? 6.838 6.143 -3.876 1.00 89.56 112 THR A CA 1
ATOM 899 C C . THR A 1 112 ? 6.189 5.444 -2.682 1.00 89.56 112 THR A C 1
ATOM 901 O O . THR A 1 112 ? 5.011 5.664 -2.409 1.00 89.56 112 THR A O 1
ATOM 904 N N . LEU A 1 113 ? 6.951 4.638 -1.930 1.00 90.88 113 LEU A N 1
ATOM 905 C CA . LEU A 1 113 ? 6.423 3.962 -0.741 1.00 90.88 113 LEU A CA 1
ATOM 906 C C . LEU A 1 113 ? 5.998 4.968 0.332 1.00 90.88 113 LEU A C 1
ATOM 908 O O . LEU A 1 113 ? 4.927 4.826 0.919 1.00 90.88 113 LEU A O 1
ATOM 912 N N . LEU A 1 114 ? 6.815 5.996 0.572 1.00 88.69 114 LEU A N 1
ATOM 913 C CA . LEU A 1 114 ? 6.506 7.005 1.579 1.00 88.69 114 LEU A CA 1
ATOM 914 C C . LEU A 1 114 ? 5.204 7.754 1.235 1.00 88.69 114 LEU A C 1
ATOM 916 O O . LEU A 1 114 ? 4.396 7.973 2.130 1.00 88.69 114 LEU A O 1
ATOM 920 N N . HIS A 1 115 ? 4.931 8.030 -0.043 1.00 87.50 115 HIS A N 1
ATOM 921 C CA . HIS A 1 115 ? 3.681 8.664 -0.474 1.00 87.50 115 HIS A CA 1
ATOM 922 C C . HIS A 1 115 ? 2.455 7.751 -0.321 1.00 87.50 115 HIS A C 1
ATOM 924 O O . HIS A 1 115 ? 1.357 8.221 -0.027 1.00 87.50 115 HIS A O 1
ATOM 930 N N . VAL A 1 116 ? 2.603 6.435 -0.496 1.00 89.88 116 VAL A N 1
ATOM 931 C CA . VAL A 1 116 ? 1.506 5.487 -0.220 1.00 89.88 116 VAL A CA 1
ATOM 932 C C . VAL A 1 116 ? 1.135 5.494 1.264 1.00 89.88 116 VAL A C 1
ATOM 934 O O . VAL A 1 116 ? -0.050 5.463 1.617 1.00 89.88 116 VAL A O 1
ATOM 937 N N . LEU A 1 117 ? 2.153 5.516 2.126 1.00 90.06 117 LEU A N 1
ATOM 938 C CA . LEU A 1 117 ? 1.998 5.410 3.573 1.00 90.06 117 LEU A CA 1
ATOM 939 C C . LEU A 1 117 ? 1.554 6.727 4.217 1.00 90.06 117 LEU A C 1
ATOM 941 O O . LEU A 1 117 ? 0.719 6.712 5.117 1.00 90.06 117 LEU A O 1
ATOM 945 N N . ALA A 1 118 ? 2.095 7.847 3.751 1.00 84.81 118 ALA A N 1
ATOM 946 C CA . ALA A 1 118 ? 1.865 9.180 4.285 1.00 84.81 118 ALA A CA 1
ATOM 947 C C . ALA A 1 118 ? 1.643 10.170 3.129 1.00 84.81 118 ALA A C 1
ATOM 949 O O . ALA A 1 118 ? 2.538 10.958 2.820 1.00 84.81 118 ALA A O 1
ATOM 950 N N . PRO A 1 119 ? 0.482 10.112 2.450 1.00 78.75 119 PRO A N 1
ATOM 951 C CA . PRO A 1 119 ? 0.147 11.127 1.463 1.00 78.75 119 PRO A CA 1
ATOM 952 C C . PRO A 1 119 ? -0.015 12.490 2.154 1.00 78.75 119 PRO A C 1
ATOM 954 O O . PRO A 1 119 ? -0.382 12.528 3.335 1.00 78.75 119 PRO A O 1
ATOM 957 N N . PRO A 1 120 ? 0.236 13.601 1.444 1.00 72.50 120 PRO A N 1
ATOM 958 C CA . PRO A 1 120 ? -0.060 14.931 1.963 1.00 72.50 120 PRO A CA 1
ATOM 959 C C . PRO A 1 120 ? -1.547 15.032 2.343 1.00 72.50 120 PRO A C 1
ATOM 961 O O . PRO A 1 120 ? -2.418 14.531 1.630 1.00 72.50 120 PRO A O 1
ATOM 964 N N . ILE A 1 121 ? -1.828 15.628 3.505 1.00 66.81 121 ILE A N 1
ATOM 965 C CA . ILE A 1 121 ? -3.181 15.787 4.054 1.00 66.81 121 ILE A CA 1
ATOM 966 C C . ILE A 1 121 ? -3.530 17.278 4.024 1.00 66.81 121 ILE A C 1
ATOM 968 O O . ILE A 1 121 ? -2.858 18.069 4.679 1.00 66.81 121 ILE A O 1
ATOM 972 N N . GLY A 1 122 ? -4.612 17.639 3.331 1.00 62.75 122 GLY A N 1
ATOM 973 C CA . GLY A 1 122 ? -5.119 19.015 3.248 1.00 62.75 122 GLY A CA 1
ATOM 974 C C . GLY A 1 122 ? -4.657 19.785 2.005 1.00 62.75 122 GLY A C 1
ATOM 975 O O . GLY A 1 122 ? -4.083 19.207 1.087 1.00 62.75 122 GLY A O 1
ATOM 976 N N . ASP A 1 123 ? -4.934 21.093 1.992 1.00 55.50 123 ASP A N 1
ATOM 977 C CA . ASP A 1 123 ? -4.624 22.014 0.883 1.00 55.50 123 ASP A CA 1
ATOM 978 C C . ASP A 1 123 ? -3.153 22.471 0.856 1.00 55.50 123 ASP A C 1
ATOM 980 O O . ASP A 1 123 ? -2.755 23.227 -0.031 1.00 55.50 123 ASP A O 1
ATOM 984 N N . GLU A 1 124 ? -2.318 21.993 1.787 1.00 55.09 124 GLU A N 1
ATOM 985 C CA . GLU A 1 124 ? -0.856 22.074 1.687 1.00 55.09 124 GLU A CA 1
ATOM 986 C C . GLU A 1 124 ? -0.373 21.061 0.635 1.00 55.09 124 GLU A C 1
ATOM 988 O O . GLU A 1 124 ? 0.292 20.064 0.917 1.00 55.09 124 GLU A O 1
ATOM 993 N N . VAL A 1 125 ? -0.770 21.321 -0.611 1.00 54.81 125 VAL A N 1
ATOM 994 C CA . VAL A 1 125 ? -0.281 20.687 -1.834 1.00 54.81 125 VAL A CA 1
ATOM 995 C C . VAL A 1 125 ? 1.109 21.253 -2.107 1.00 54.81 125 VAL A C 1
ATOM 997 O O . VAL A 1 125 ? 1.341 21.932 -3.103 1.00 54.81 125 VAL A O 1
ATOM 1000 N N . ASP A 1 126 ? 2.043 21.029 -1.186 1.00 52.25 126 ASP A N 1
ATOM 1001 C CA . ASP A 1 126 ? 3.436 21.069 -1.592 1.00 52.25 126 ASP A CA 1
ATOM 1002 C C . ASP A 1 126 ? 3.651 19.825 -2.454 1.00 52.25 126 ASP A C 1
ATOM 1004 O O . ASP A 1 126 ? 3.279 18.713 -2.071 1.00 52.25 126 ASP A O 1
ATOM 1008 N N . ASP A 1 127 ? 4.164 20.073 -3.655 1.00 61.44 127 ASP A N 1
ATOM 1009 C CA . ASP A 1 127 ? 4.227 19.254 -4.870 1.00 61.44 127 ASP A CA 1
ATOM 1010 C C . ASP A 1 127 ? 5.037 17.947 -4.713 1.00 61.44 127 ASP A C 1
ATOM 1012 O O . ASP A 1 127 ? 5.887 17.587 -5.531 1.00 61.44 127 ASP A O 1
ATOM 1016 N N . TRP A 1 128 ? 4.822 17.200 -3.633 1.00 68.69 128 TRP A N 1
ATOM 1017 C CA . TRP A 1 128 ? 5.586 16.013 -3.294 1.00 68.69 128 TRP A CA 1
ATOM 1018 C C . TRP A 1 128 ? 5.093 14.785 -4.063 1.00 68.69 128 TRP A C 1
ATOM 1020 O O . TRP A 1 128 ? 4.940 13.696 -3.520 1.00 68.69 128 TRP A O 1
ATOM 1030 N N . THR A 1 129 ? 4.871 14.944 -5.366 1.00 71.94 129 THR A N 1
ATOM 1031 C CA . THR A 1 129 ? 4.665 13.811 -6.263 1.00 71.94 129 THR A CA 1
ATOM 1032 C C . THR A 1 129 ? 5.969 13.004 -6.330 1.00 71.94 129 THR A C 1
ATOM 1034 O O . THR A 1 129 ? 7.047 13.582 -6.501 1.00 71.94 129 THR A O 1
ATOM 1037 N N . PRO A 1 130 ? 5.937 11.666 -6.193 1.00 78.56 130 PRO A N 1
ATOM 1038 C CA . PRO A 1 130 ? 7.139 10.859 -6.315 1.00 78.56 130 PRO A CA 1
ATOM 1039 C C . PRO A 1 130 ? 7.698 10.979 -7.733 1.00 78.56 130 PRO A C 1
ATOM 1041 O O . PRO A 1 130 ? 7.049 10.587 -8.699 1.00 78.56 130 PRO A O 1
ATOM 1044 N N . ASN A 1 131 ? 8.927 11.476 -7.856 1.00 77.69 131 ASN A N 1
ATOM 1045 C CA . ASN A 1 131 ? 9.583 11.630 -9.161 1.00 77.69 131 ASN A CA 1
ATOM 1046 C C . ASN A 1 131 ? 10.353 10.375 -9.593 1.00 77.69 131 ASN A C 1
ATOM 1048 O O . ASN A 1 131 ? 10.804 10.291 -10.730 1.00 77.69 131 ASN A O 1
ATOM 1052 N N . ASN A 1 132 ? 10.521 9.397 -8.696 1.00 83.31 132 ASN A N 1
ATOM 1053 C CA . ASN A 1 132 ? 11.255 8.164 -8.966 1.00 83.31 132 ASN A CA 1
ATOM 1054 C C . ASN A 1 132 ? 10.535 6.945 -8.375 1.00 83.31 132 ASN A C 1
ATOM 1056 O O . ASN A 1 132 ? 10.054 6.978 -7.237 1.00 83.31 132 ASN A O 1
ATOM 1060 N N . LEU A 1 133 ? 10.557 5.844 -9.126 1.00 88.56 133 LEU A N 1
ATOM 1061 C CA . LEU A 1 133 ? 10.167 4.520 -8.658 1.00 88.56 133 LEU A CA 1
ATOM 1062 C C . LEU A 1 133 ? 11.422 3.779 -8.184 1.00 88.56 133 LEU A C 1
ATOM 1064 O O . LEU A 1 133 ? 12.232 3.333 -8.993 1.00 88.56 133 LEU A O 1
ATOM 1068 N N . ASN A 1 134 ? 11.610 3.684 -6.868 1.00 90.88 134 ASN A N 1
ATOM 1069 C CA . ASN A 1 134 ? 12.728 2.946 -6.288 1.00 90.88 134 ASN A CA 1
ATOM 1070 C C . ASN A 1 134 ? 12.341 1.478 -6.100 1.00 90.88 134 ASN A C 1
ATOM 1072 O O . ASN A 1 134 ? 11.395 1.186 -5.366 1.00 90.88 134 ASN A O 1
ATOM 1076 N N . LEU A 1 135 ? 13.103 0.582 -6.727 1.00 93.75 135 LEU A N 1
ATOM 1077 C CA . LEU A 1 135 ? 12.931 -0.864 -6.626 1.00 93.75 135 LEU A CA 1
ATOM 1078 C C . LEU A 1 135 ? 14.154 -1.505 -5.987 1.00 93.75 135 LEU A C 1
ATOM 1080 O O . LEU A 1 135 ? 15.290 -1.169 -6.317 1.00 93.75 135 LEU A O 1
ATOM 1084 N N . PHE A 1 136 ? 13.892 -2.436 -5.084 1.00 95.00 136 PHE A N 1
ATOM 1085 C CA . PHE A 1 136 ? 14.873 -3.305 -4.461 1.00 95.00 136 PHE A CA 1
ATOM 1086 C C . PHE A 1 136 ? 14.615 -4.702 -4.999 1.00 95.00 136 PHE A C 1
ATOM 1088 O O . PHE A 1 136 ? 13.569 -5.284 -4.725 1.00 95.00 136 PHE A O 1
ATOM 1095 N N . VAL A 1 137 ? 15.537 -5.195 -5.816 1.00 94.94 137 VAL A N 1
ATOM 1096 C CA . VAL A 1 137 ? 15.408 -6.468 -6.525 1.00 94.94 137 VAL A CA 1
ATOM 1097 C C . VAL A 1 137 ? 16.520 -7.392 -6.027 1.00 94.94 137 VAL A C 1
ATOM 1099 O O . VAL A 1 137 ? 17.677 -6.955 -6.012 1.00 94.94 137 VAL A O 1
ATOM 1102 N N . PRO A 1 138 ? 16.213 -8.632 -5.604 1.00 94.75 138 PRO A N 1
ATOM 1103 C CA . PRO A 1 138 ? 17.236 -9.631 -5.312 1.00 94.75 138 PRO A CA 1
ATOM 1104 C C . PRO A 1 138 ? 18.155 -9.843 -6.515 1.00 94.75 138 PRO A C 1
ATOM 1106 O O . PRO A 1 138 ? 17.707 -9.836 -7.660 1.00 94.75 138 PRO A O 1
ATOM 1109 N N . PHE A 1 139 ? 19.450 -10.030 -6.262 1.00 89.38 139 PHE A N 1
ATOM 1110 C CA . PHE A 1 139 ? 20.451 -10.066 -7.330 1.00 89.38 139 PHE A CA 1
ATOM 1111 C C . PHE A 1 139 ? 20.166 -11.158 -8.377 1.00 89.38 139 PHE A C 1
ATOM 1113 O O . PHE A 1 139 ? 20.263 -10.893 -9.569 1.00 89.38 139 PHE A O 1
ATOM 1120 N N . GLU A 1 140 ? 19.730 -12.348 -7.953 1.00 94.31 140 GLU A N 1
ATOM 1121 C CA . GLU A 1 140 ? 19.350 -13.457 -8.847 1.00 94.31 140 GLU A CA 1
ATOM 1122 C C . GLU A 1 140 ? 18.137 -13.185 -9.753 1.00 94.31 140 GLU A C 1
ATOM 1124 O O . GLU A 1 140 ? 17.830 -13.981 -10.642 1.00 94.31 140 GLU A O 1
ATOM 1129 N N . HIS A 1 141 ? 17.439 -12.071 -9.547 1.00 92.88 141 HIS A N 1
ATOM 1130 C CA . HIS A 1 141 ? 16.222 -11.730 -10.267 1.00 92.88 141 HIS A CA 1
ATOM 1131 C C . HIS A 1 141 ? 16.331 -10.431 -11.071 1.00 92.88 141 HIS A C 1
ATOM 1133 O O . HIS A 1 141 ? 15.307 -9.914 -11.508 1.00 92.88 141 HIS A O 1
ATOM 1139 N N . SER A 1 142 ? 17.532 -9.898 -11.327 1.00 92.81 142 SER A N 1
ATOM 1140 C CA . SER A 1 142 ? 17.687 -8.666 -12.119 1.00 92.81 142 SER A CA 1
ATOM 1141 C C . SER A 1 142 ? 17.253 -8.811 -13.584 1.00 92.81 142 SER A C 1
ATOM 1143 O O . SER A 1 142 ? 16.632 -7.900 -14.131 1.00 92.81 142 SER A O 1
ATOM 1145 N N . ASP A 1 143 ? 17.523 -9.955 -14.218 1.00 94.06 143 ASP A N 1
ATOM 1146 C CA . ASP A 1 143 ? 17.294 -10.145 -15.660 1.00 94.06 143 ASP A CA 1
ATOM 1147 C C . ASP A 1 143 ? 15.818 -9.987 -16.090 1.00 94.06 143 ASP A C 1
ATOM 1149 O O . ASP A 1 143 ? 15.556 -9.282 -17.075 1.00 94.06 143 ASP A O 1
ATOM 1153 N N . PRO A 1 144 ? 14.826 -10.565 -15.376 1.00 94.12 144 PRO A N 1
ATOM 1154 C CA . PRO A 1 144 ? 13.410 -10.313 -15.643 1.00 94.12 144 PRO A CA 1
ATOM 1155 C C . PRO A 1 144 ? 13.012 -8.833 -15.573 1.00 94.12 144 PRO A C 1
ATOM 1157 O O . PRO A 1 144 ? 12.225 -8.367 -16.399 1.00 94.12 144 PRO A O 1
ATOM 1160 N N . TRP A 1 145 ? 13.571 -8.078 -14.622 1.00 94.50 145 TRP A N 1
ATOM 1161 C CA . TRP A 1 145 ? 13.295 -6.647 -14.472 1.00 94.50 145 TRP A CA 1
ATOM 1162 C C . TRP A 1 145 ? 13.887 -5.827 -15.612 1.00 94.50 145 TRP A C 1
ATOM 1164 O O . TRP A 1 145 ? 13.212 -4.955 -16.160 1.00 94.50 145 TRP A O 1
ATOM 1174 N N . ASP A 1 146 ? 15.106 -6.149 -16.031 1.00 92.31 146 ASP A N 1
ATOM 1175 C CA . ASP A 1 146 ? 15.728 -5.524 -17.194 1.00 92.31 146 ASP A CA 1
ATOM 1176 C C . ASP A 1 146 ? 14.928 -5.791 -18.475 1.00 92.31 146 ASP A C 1
ATOM 1178 O O . ASP A 1 146 ? 14.719 -4.887 -19.288 1.00 92.31 146 ASP A O 1
ATOM 1182 N N . ALA A 1 147 ? 14.448 -7.024 -18.668 1.00 92.69 147 ALA A N 1
ATOM 1183 C CA . ALA A 1 147 ? 13.589 -7.371 -19.797 1.00 92.69 147 ALA A CA 1
ATOM 1184 C C . ALA A 1 147 ? 12.265 -6.591 -19.765 1.00 92.69 147 ALA A C 1
ATOM 1186 O O . ALA A 1 147 ? 11.879 -6.009 -20.782 1.00 92.69 147 ALA A O 1
ATOM 1187 N N . PHE A 1 148 ? 11.621 -6.517 -18.597 1.00 94.12 148 PHE A N 1
ATOM 1188 C CA . PHE A 1 148 ? 10.397 -5.747 -18.391 1.00 94.12 148 PHE A CA 1
ATOM 1189 C C . PHE A 1 148 ? 10.596 -4.264 -18.738 1.00 94.12 148 PHE A C 1
ATOM 1191 O O . PHE A 1 148 ? 9.855 -3.715 -19.554 1.00 94.12 148 PHE A O 1
ATOM 1198 N N . PHE A 1 149 ? 11.634 -3.621 -18.192 1.00 91.25 149 PHE A N 1
ATOM 1199 C CA . PHE A 1 149 ? 11.883 -2.194 -18.417 1.00 91.25 149 PHE A CA 1
ATOM 1200 C C . PHE A 1 149 ? 12.325 -1.855 -19.839 1.00 91.25 149 PHE A C 1
ATOM 1202 O O . PHE A 1 149 ? 11.978 -0.784 -20.332 1.00 91.25 149 PHE A O 1
ATOM 1209 N N . ARG A 1 150 ? 13.022 -2.760 -20.537 1.00 89.19 150 ARG A N 1
ATOM 1210 C CA . ARG A 1 150 ? 13.311 -2.599 -21.974 1.00 89.19 150 ARG A CA 1
ATOM 1211 C C . ARG A 1 150 ? 12.043 -2.611 -22.830 1.00 89.19 150 ARG A C 1
ATOM 1213 O O . ARG A 1 150 ? 12.008 -1.948 -23.864 1.00 89.19 150 ARG A O 1
ATOM 1220 N N . GLY A 1 151 ? 11.020 -3.355 -22.408 1.00 81.00 151 GLY A N 1
ATOM 1221 C CA . GLY A 1 151 ? 9.747 -3.487 -23.117 1.00 81.00 151 GLY A CA 1
ATOM 1222 C C . GLY A 1 151 ? 8.770 -2.329 -22.903 1.00 81.00 151 GLY A C 1
ATOM 1223 O O . GLY A 1 151 ? 7.784 -2.233 -23.635 1.00 81.00 151 GLY A O 1
ATOM 1224 N N . ILE A 1 152 ? 9.020 -1.436 -21.936 1.00 86.06 152 ILE A N 1
ATOM 1225 C CA . ILE A 1 152 ? 8.088 -0.356 -21.595 1.00 86.06 152 ILE A CA 1
ATOM 1226 C C . ILE A 1 152 ? 8.690 1.031 -21.812 1.00 86.06 152 ILE A C 1
ATOM 1228 O O . ILE A 1 152 ? 9.828 1.329 -21.459 1.00 86.06 152 ILE A O 1
ATOM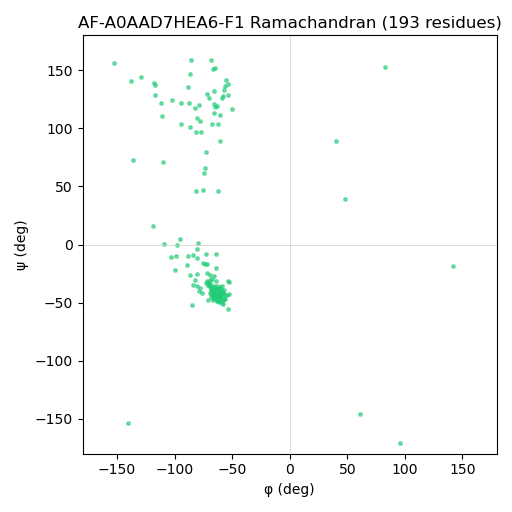 1232 N N . LYS A 1 153 ? 7.877 1.942 -22.354 1.00 73.50 153 LYS A N 1
ATOM 1233 C CA . LYS A 1 153 ? 8.226 3.362 -22.411 1.00 73.50 153 LYS A CA 1
ATOM 1234 C C . LYS A 1 153 ? 7.919 3.997 -21.056 1.00 73.50 153 LYS A C 1
ATOM 1236 O O . LYS A 1 153 ? 6.771 4.357 -20.789 1.00 73.50 153 LYS A O 1
ATOM 1241 N N . LEU A 1 154 ? 8.940 4.122 -20.210 1.00 69.12 154 LEU A N 1
ATOM 1242 C CA . LEU A 1 154 ? 8.833 4.845 -18.942 1.00 69.12 154 LEU A CA 1
ATOM 1243 C C . LEU A 1 154 ? 8.380 6.285 -19.201 1.00 69.12 154 LEU A C 1
ATOM 1245 O O . LEU A 1 154 ? 8.904 6.964 -20.090 1.00 69.12 154 LEU A O 1
ATOM 1249 N N . ARG A 1 155 ? 7.398 6.754 -18.429 1.00 61.91 155 ARG A N 1
ATOM 1250 C CA . ARG A 1 155 ? 6.987 8.160 -18.461 1.00 61.91 155 ARG A CA 1
ATOM 1251 C C . ARG A 1 155 ? 7.740 8.905 -17.361 1.00 61.91 155 ARG A C 1
ATOM 1253 O O . ARG A 1 155 ? 7.597 8.534 -16.197 1.00 61.91 155 ARG A O 1
ATOM 1260 N N . PRO A 1 156 ? 8.519 9.948 -17.687 1.00 56.81 156 PRO A N 1
ATOM 1261 C CA . PRO A 1 156 ? 8.995 10.856 -16.662 1.00 56.81 156 PRO A CA 1
ATOM 1262 C C . PRO A 1 156 ? 7.781 11.565 -16.059 1.00 56.81 156 PRO A C 1
ATOM 1264 O O . PRO A 1 156 ? 7.050 12.266 -16.762 1.00 56.81 156 PRO A O 1
ATOM 1267 N N . ILE A 1 157 ? 7.553 11.365 -14.765 1.00 57.06 157 ILE A N 1
ATOM 1268 C CA . ILE A 1 157 ? 6.610 12.178 -14.003 1.00 57.06 157 ILE A CA 1
ATOM 1269 C C . ILE A 1 157 ? 7.347 13.484 -13.710 1.00 57.06 157 ILE A C 1
ATOM 1271 O O . ILE A 1 157 ? 8.313 13.479 -12.957 1.00 57.06 157 ILE A O 1
ATOM 1275 N N . GLY A 1 158 ? 6.956 14.554 -14.407 1.00 49.38 158 GLY A N 1
ATOM 1276 C CA . GLY A 1 158 ? 7.321 15.946 -14.126 1.00 49.38 158 GLY A CA 1
ATOM 1277 C C . GLY A 1 158 ? 8.771 16.199 -13.703 1.00 49.38 158 GLY A C 1
ATOM 1278 O O . GLY A 1 158 ? 9.067 16.320 -12.519 1.00 49.38 158 GLY A O 1
ATOM 1279 N N . ILE A 1 159 ? 9.671 16.432 -14.664 1.00 41.94 159 ILE A N 1
ATOM 1280 C CA . ILE A 1 159 ? 10.798 17.327 -14.377 1.00 41.94 159 ILE A CA 1
ATOM 1281 C C . ILE A 1 159 ? 10.167 18.711 -14.214 1.00 41.94 159 ILE A C 1
ATOM 1283 O O . ILE A 1 159 ? 9.785 19.323 -15.213 1.00 41.94 159 ILE A O 1
ATOM 1287 N N . GLN A 1 160 ? 10.021 19.206 -12.983 1.00 42.16 160 GLN A N 1
ATOM 1288 C CA . GLN A 1 160 ? 9.812 20.640 -12.816 1.00 42.16 160 GLN A CA 1
ATOM 1289 C C . GLN A 1 160 ? 11.010 21.363 -13.461 1.00 42.16 160 GLN A C 1
ATOM 1291 O O . GLN A 1 160 ? 12.160 21.010 -13.159 1.00 42.16 160 GLN A O 1
ATOM 1296 N N . PRO A 1 161 ? 10.789 22.335 -14.365 1.00 33.28 161 PRO A N 1
ATOM 1297 C CA . PRO A 1 161 ? 11.874 23.106 -14.958 1.00 33.28 161 PRO A CA 1
ATOM 1298 C C . PRO A 1 161 ? 12.596 23.867 -13.838 1.00 33.28 161 PRO A C 1
ATOM 1300 O O . PRO A 1 161 ? 12.078 24.841 -13.307 1.00 33.28 161 PRO A O 1
ATOM 1303 N N . GLY A 1 162 ? 13.776 23.384 -13.438 1.00 41.81 162 GLY A N 1
ATOM 1304 C CA . GLY A 1 162 ? 14.587 23.997 -12.378 1.00 41.81 162 GLY A CA 1
ATOM 1305 C C . GLY A 1 162 ? 15.310 23.021 -11.447 1.00 41.81 162 GLY A C 1
ATOM 1306 O O . GLY A 1 162 ? 16.290 23.411 -10.820 1.00 41.81 162 GLY A O 1
ATOM 1307 N N . VAL A 1 163 ? 14.911 21.744 -11.385 1.00 42.16 163 VAL A N 1
ATOM 1308 C CA . VAL A 1 163 ? 15.594 20.740 -10.543 1.00 42.16 163 VAL A CA 1
ATOM 1309 C C . VAL A 1 163 ? 16.335 19.731 -11.416 1.00 42.16 163 VAL A C 1
ATOM 1311 O O . VAL A 1 163 ? 15.984 18.558 -11.511 1.00 42.16 163 VAL A O 1
ATOM 1314 N N . THR A 1 164 ? 17.420 20.171 -12.053 1.00 35.50 164 THR A N 1
ATOM 1315 C CA . THR A 1 164 ? 18.426 19.254 -12.601 1.00 35.50 164 THR A CA 1
ATOM 1316 C C . THR A 1 164 ? 19.218 18.643 -11.449 1.00 35.50 164 THR A C 1
ATOM 1318 O O . THR A 1 164 ? 20.332 19.069 -11.146 1.00 35.50 164 THR A O 1
ATOM 1321 N N . ARG A 1 165 ? 18.664 17.628 -10.777 1.00 40.62 165 ARG A N 1
ATOM 1322 C CA . ARG A 1 165 ? 19.522 16.673 -10.069 1.00 40.62 165 ARG A CA 1
ATOM 1323 C C . ARG A 1 165 ? 20.000 15.660 -11.105 1.00 40.62 165 ARG A C 1
ATOM 1325 O O . ARG A 1 165 ? 19.160 14.990 -11.702 1.00 40.62 165 ARG A O 1
ATOM 1332 N N . PRO A 1 166 ? 21.313 15.564 -11.374 1.00 33.66 166 PRO A N 1
ATOM 1333 C CA . PRO A 1 166 ? 21.814 14.620 -12.356 1.00 33.66 166 PRO A CA 1
ATOM 1334 C C . PRO A 1 166 ? 21.406 13.210 -11.936 1.00 33.66 166 PRO A C 1
ATOM 1336 O O . PRO A 1 166 ? 21.671 12.783 -10.809 1.00 33.66 166 PRO A O 1
ATOM 1339 N N . TYR A 1 167 ? 20.754 12.504 -12.856 1.00 37.97 167 TYR A N 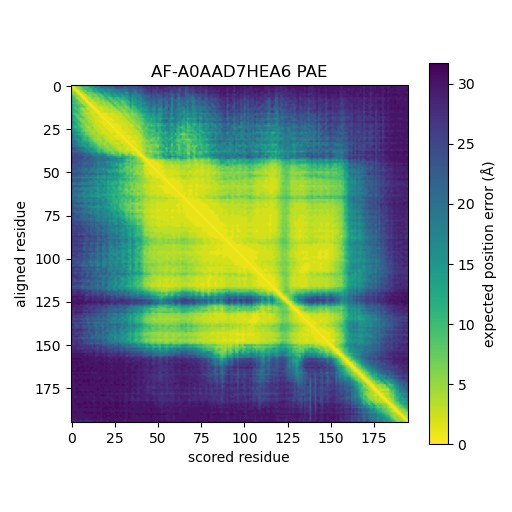1
ATOM 1340 C CA . TYR A 1 167 ? 20.466 11.082 -12.761 1.00 37.97 167 TYR A CA 1
ATOM 1341 C C . TYR A 1 167 ?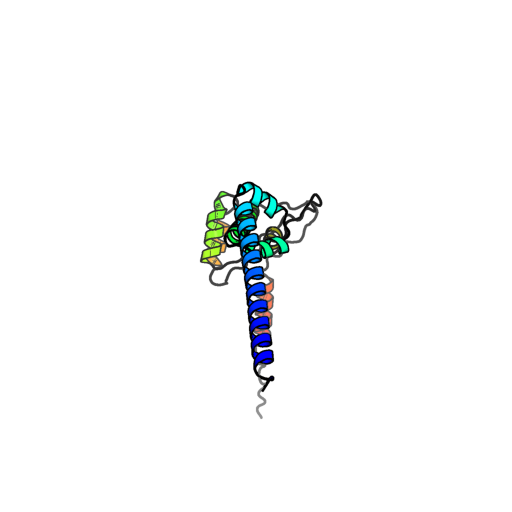 21.806 10.339 -12.681 1.00 37.97 167 TYR A C 1
ATOM 1343 O O . TYR A 1 167 ? 22.415 10.002 -13.694 1.00 37.97 167 TYR A O 1
ATOM 1351 N N . LYS A 1 168 ? 22.333 10.138 -11.470 1.00 35.66 168 LYS A N 1
ATOM 1352 C CA . LYS A 1 168 ? 23.437 9.205 -11.258 1.00 35.66 168 LYS A CA 1
ATOM 1353 C C . LYS A 1 168 ? 22.825 7.815 -11.274 1.00 35.66 168 LYS A C 1
ATOM 1355 O O . LYS A 1 168 ? 22.303 7.358 -10.262 1.00 35.66 168 LYS A O 1
ATOM 1360 N N . SER A 1 169 ? 22.890 7.148 -12.422 1.00 35.84 169 SER A N 1
ATOM 1361 C CA . SER A 1 169 ? 22.743 5.699 -12.471 1.00 35.84 169 SER A CA 1
ATOM 1362 C C . SER A 1 169 ? 23.693 5.094 -11.429 1.00 35.84 169 SER A C 1
ATOM 1364 O O . SER A 1 169 ? 24.916 5.257 -11.519 1.00 35.84 169 SER A O 1
ATOM 1366 N N . VAL A 1 170 ? 23.142 4.418 -10.420 1.00 41.50 170 VAL A N 1
ATOM 1367 C CA . VAL A 1 170 ? 23.884 3.713 -9.356 1.00 41.50 170 VAL A CA 1
ATOM 1368 C C . VAL A 1 170 ? 24.467 2.409 -9.922 1.00 41.50 170 VAL A C 1
ATOM 1370 O O . VAL A 1 170 ? 24.347 1.337 -9.356 1.00 41.50 170 VAL A O 1
ATOM 1373 N N . THR A 1 171 ? 25.092 2.492 -11.092 1.00 42.44 171 THR A N 1
ATOM 1374 C CA . THR A 1 171 ? 25.903 1.430 -11.693 1.00 42.44 171 THR A CA 1
ATOM 1375 C C . THR A 1 171 ? 27.392 1.684 -11.459 1.00 42.44 171 THR A C 1
ATOM 1377 O O . THR A 1 171 ? 28.176 0.743 -11.454 1.00 42.44 171 THR A O 1
ATOM 1380 N N . LYS A 1 172 ? 27.814 2.932 -11.189 1.00 36.53 172 LYS A N 1
ATOM 1381 C CA . LYS A 1 172 ? 29.239 3.259 -10.967 1.00 36.53 172 LYS A CA 1
ATOM 1382 C C . LYS A 1 172 ? 29.728 3.083 -9.526 1.00 36.53 172 LYS A C 1
ATOM 1384 O O . LYS A 1 172 ? 30.905 2.804 -9.332 1.00 36.53 172 LYS A O 1
ATOM 1389 N N . SER A 1 173 ? 28.858 3.187 -8.518 1.00 43.66 173 SER A N 1
ATOM 1390 C CA . SER A 1 173 ? 29.281 3.076 -7.111 1.00 43.66 173 SER A CA 1
ATOM 1391 C C . SER A 1 173 ? 29.580 1.643 -6.663 1.00 43.66 173 SER A C 1
ATOM 1393 O O . SER A 1 173 ? 30.220 1.465 -5.632 1.00 43.66 173 SER A O 1
ATOM 1395 N N . HIS A 1 174 ? 29.150 0.622 -7.417 1.00 41.41 174 HIS A N 1
ATOM 1396 C CA . HIS A 1 174 ? 29.483 -0.767 -7.094 1.00 41.41 174 HIS A CA 1
ATOM 1397 C C . HIS A 1 174 ? 30.852 -1.181 -7.646 1.00 41.41 174 HIS A C 1
ATOM 1399 O O . HIS A 1 174 ? 31.587 -1.853 -6.933 1.00 41.41 174 HIS A O 1
ATOM 1405 N N . ILE A 1 175 ? 31.251 -0.677 -8.824 1.00 45.19 175 ILE A N 1
ATOM 1406 C CA . ILE A 1 175 ? 32.594 -0.915 -9.383 1.00 45.19 175 ILE A CA 1
ATOM 1407 C C . ILE A 1 175 ? 33.667 -0.348 -8.438 1.00 45.19 175 ILE A C 1
ATOM 1409 O O . ILE A 1 175 ? 34.611 -1.049 -8.091 1.00 45.19 175 ILE A O 1
ATOM 1413 N N . GLU A 1 176 ? 33.484 0.872 -7.917 1.00 43.94 176 GLU A N 1
ATOM 1414 C CA . GLU A 1 176 ? 34.427 1.454 -6.946 1.00 43.94 176 GLU A CA 1
ATOM 1415 C C . GLU A 1 176 ? 34.441 0.728 -5.589 1.00 43.94 176 GLU A C 1
ATOM 1417 O O . GLU A 1 176 ? 35.480 0.691 -4.926 1.00 43.94 176 GLU A O 1
ATOM 1422 N N . TYR A 1 177 ? 33.322 0.132 -5.165 1.00 43.78 177 TYR A N 1
ATOM 1423 C CA . TYR A 1 177 ? 33.255 -0.617 -3.907 1.00 43.78 177 TYR A CA 1
ATOM 1424 C C . TYR A 1 177 ? 33.927 -1.994 -4.025 1.00 43.78 177 TYR A C 1
ATOM 1426 O O . TYR A 1 177 ? 34.694 -2.378 -3.141 1.00 43.78 177 TYR A O 1
ATOM 1434 N N .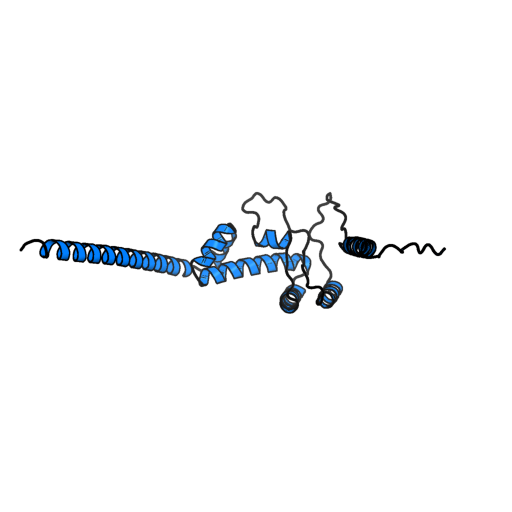 THR A 1 178 ? 33.723 -2.705 -5.139 1.00 47.62 178 THR A N 1
ATOM 1435 C CA . THR A 1 178 ? 34.380 -3.996 -5.400 1.00 47.62 178 THR A CA 1
ATOM 1436 C C . THR A 1 178 ? 35.878 -3.842 -5.660 1.00 47.62 178 THR A C 1
ATOM 1438 O O . THR A 1 178 ? 36.660 -4.654 -5.167 1.00 47.62 178 THR A O 1
ATOM 1441 N N . SER A 1 179 ? 36.313 -2.766 -6.330 1.00 49.97 179 SER A N 1
ATOM 1442 C CA . SER A 1 179 ? 37.743 -2.486 -6.538 1.00 49.97 179 SER A CA 1
ATOM 1443 C C . SER A 1 179 ? 38.479 -2.184 -5.227 1.00 49.97 179 SER A C 1
ATOM 1445 O O . SER A 1 179 ? 39.577 -2.690 -5.011 1.00 49.97 179 SER A O 1
ATOM 1447 N N . ARG A 1 180 ? 37.854 -1.447 -4.294 1.00 48.31 180 ARG A N 1
ATOM 1448 C CA . ARG A 1 180 ? 38.445 -1.165 -2.969 1.00 48.31 180 ARG A CA 1
ATOM 1449 C C . ARG A 1 180 ? 38.479 -2.377 -2.037 1.00 48.31 180 ARG A C 1
ATOM 1451 O O . ARG A 1 180 ? 39.290 -2.407 -1.112 1.00 48.31 180 ARG A O 1
ATOM 1458 N N . LEU A 1 181 ? 37.601 -3.358 -2.245 1.00 47.84 181 LEU A N 1
ATOM 1459 C CA . LEU A 1 181 ? 37.635 -4.623 -1.509 1.00 47.84 181 LEU A CA 1
ATOM 1460 C C . LEU A 1 181 ? 38.723 -5.561 -2.045 1.00 47.84 181 LEU A C 1
ATOM 1462 O O . LEU A 1 181 ? 39.403 -6.183 -1.235 1.00 47.84 181 LEU A O 1
ATOM 1466 N N . GLN A 1 182 ? 38.961 -5.592 -3.362 1.00 50.50 182 GLN A N 1
ATOM 1467 C CA . GLN A 1 182 ? 40.060 -6.371 -3.948 1.00 50.50 182 GLN A CA 1
ATOM 1468 C C . GLN A 1 182 ? 41.452 -5.811 -3.609 1.00 50.50 182 GLN A C 1
ATOM 1470 O O . GLN A 1 182 ? 42.368 -6.593 -3.359 1.00 50.50 182 GLN A O 1
ATOM 1475 N N . GLU A 1 183 ? 41.620 -4.487 -3.501 1.00 50.12 183 GLU A N 1
ATOM 1476 C CA . GLU A 1 183 ? 42.888 -3.886 -3.040 1.00 50.12 183 GLU A CA 1
ATOM 1477 C C . GLU A 1 183 ? 43.219 -4.212 -1.575 1.00 50.12 183 GLU A C 1
ATOM 1479 O O . GLU A 1 183 ? 44.390 -4.275 -1.207 1.00 50.12 183 GLU A O 1
ATOM 1484 N N . LYS A 1 184 ? 42.212 -4.467 -0.728 1.00 50.66 184 LYS A N 1
ATOM 1485 C CA . LYS A 1 184 ? 42.417 -4.797 0.693 1.00 50.66 184 LYS A CA 1
ATOM 1486 C C . LYS A 1 184 ? 42.708 -6.275 0.966 1.00 50.66 184 LYS A C 1
ATOM 1488 O O . LYS A 1 184 ? 43.064 -6.605 2.094 1.00 50.66 184 LYS A O 1
ATOM 1493 N N . THR A 1 185 ? 42.567 -7.154 -0.026 1.00 46.50 185 THR A N 1
ATOM 1494 C CA . THR A 1 185 ? 42.750 -8.609 0.138 1.00 46.50 185 THR A CA 1
ATOM 1495 C C . THR A 1 185 ? 44.002 -9.174 -0.531 1.00 46.50 185 THR A C 1
ATOM 1497 O O . THR A 1 185 ? 44.242 -10.374 -0.426 1.00 46.50 185 THR A O 1
ATOM 1500 N N . SER A 1 186 ? 44.824 -8.349 -1.184 1.00 43.28 186 SER A N 1
ATOM 1501 C CA . SER A 1 186 ? 46.108 -8.802 -1.736 1.00 43.28 186 SER A CA 1
ATOM 1502 C C . SER A 1 186 ? 47.173 -8.898 -0.632 1.00 43.28 186 SER A C 1
ATOM 1504 O O . SER A 1 186 ? 47.483 -7.884 -0.004 1.00 43.28 186 SER A O 1
ATOM 1506 N N . PRO A 1 187 ? 47.759 -10.081 -0.368 1.00 46.31 187 PRO A N 1
ATOM 1507 C CA . PRO A 1 187 ? 48.844 -10.209 0.593 1.00 46.31 187 PRO A CA 1
ATOM 1508 C C . PRO A 1 187 ? 50.126 -9.591 0.023 1.00 46.31 187 PRO A C 1
ATOM 1510 O O . PRO A 1 187 ? 50.533 -9.897 -1.098 1.00 46.31 187 PRO A O 1
ATOM 1513 N N . SER A 1 188 ? 50.768 -8.726 0.811 1.00 51.41 188 SER A N 1
ATOM 1514 C CA . SER A 1 188 ? 52.054 -8.108 0.483 1.00 51.41 188 SER A CA 1
ATOM 1515 C C . SER A 1 188 ? 53.106 -9.170 0.124 1.00 51.41 188 SER A C 1
ATOM 1517 O O . SER A 1 188 ? 53.208 -10.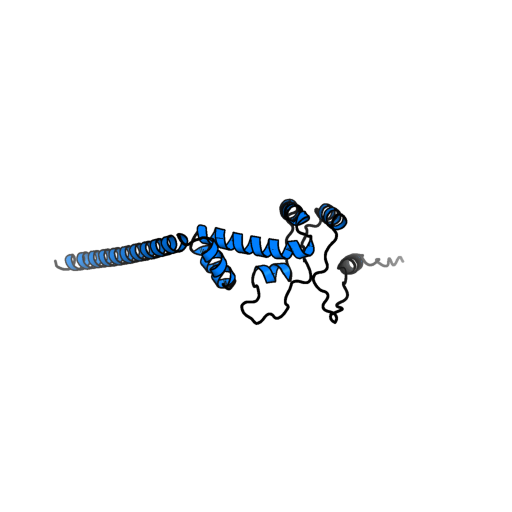180 0.832 1.00 51.41 188 SER A O 1
ATOM 1519 N N . PRO A 1 189 ? 53.931 -8.959 -0.917 1.00 42.88 189 PRO A N 1
ATOM 1520 C CA . PRO A 1 189 ? 55.002 -9.888 -1.242 1.00 42.88 189 PRO A CA 1
ATOM 1521 C C . PRO A 1 189 ? 56.036 -9.871 -0.111 1.00 42.88 189 PRO A C 1
ATOM 1523 O O . PRO A 1 189 ? 56.602 -8.829 0.223 1.00 42.88 189 PRO A O 1
ATOM 1526 N N . LYS A 1 190 ? 56.275 -11.035 0.502 1.00 43.72 190 LYS A N 1
ATOM 1527 C CA . LYS A 1 190 ? 57.396 -11.220 1.426 1.00 43.72 190 LYS A CA 1
ATOM 1528 C C . LYS A 1 190 ? 58.686 -11.077 0.625 1.00 43.72 190 LYS A C 1
ATOM 1530 O O . LYS A 1 190 ? 58.977 -11.902 -0.237 1.00 43.72 190 LYS A O 1
ATOM 1535 N N . VAL A 1 191 ? 59.440 -10.022 0.917 1.00 48.22 191 VAL A N 1
ATOM 1536 C CA . VAL A 1 191 ? 60.821 -9.852 0.460 1.00 48.22 191 VAL A CA 1
ATOM 1537 C C . VAL A 1 191 ? 61.629 -11.016 1.028 1.00 48.22 191 VAL A C 1
ATOM 1539 O O . VAL A 1 191 ? 61.796 -11.133 2.240 1.00 48.22 191 VAL A O 1
ATOM 1542 N N . SER A 1 192 ? 62.067 -11.908 0.144 1.00 41.09 192 SER A N 1
ATOM 1543 C CA . SER A 1 192 ? 62.940 -13.024 0.479 1.00 41.09 192 SER A CA 1
ATOM 1544 C C . SER A 1 192 ? 64.381 -12.528 0.395 1.00 41.09 192 SER A C 1
ATOM 1546 O O . SER A 1 192 ? 64.922 -12.372 -0.695 1.00 41.09 192 SER A O 1
ATOM 1548 N N . THR A 1 193 ? 64.993 -12.233 1.537 1.00 45.78 193 THR A N 1
ATOM 1549 C CA . THR A 1 193 ? 66.444 -12.070 1.651 1.00 45.78 193 THR A CA 1
ATOM 1550 C C . THR A 1 193 ? 67.077 -13.456 1.738 1.00 45.78 193 THR A C 1
ATOM 1552 O O . THR A 1 193 ? 66.927 -14.154 2.738 1.00 45.78 193 THR A O 1
ATOM 1555 N N . SER A 1 194 ? 67.767 -13.867 0.677 1.00 43.31 194 SER A N 1
ATOM 1556 C CA . SER A 1 194 ? 68.712 -14.983 0.704 1.00 43.31 194 SER A CA 1
ATOM 1557 C C . SER A 1 194 ? 70.137 -14.433 0.744 1.00 43.31 194 SER A C 1
ATOM 1559 O O . SER A 1 194 ? 70.485 -13.625 -0.113 1.00 43.31 194 SER A O 1
ATOM 1561 N N . VAL A 1 195 ? 70.851 -14.883 1.783 1.00 45.88 195 VAL A N 1
ATOM 1562 C CA . VAL A 1 195 ? 72.304 -14.942 2.060 1.00 45.88 195 VAL A CA 1
ATOM 1563 C C . VAL A 1 195 ? 73.241 -14.343 1.015 1.00 45.88 195 VAL A C 1
ATOM 1565 O O . VAL A 1 195 ? 73.233 -14.835 -0.133 1.00 45.88 195 VAL A O 1
#

Sequence (195 aa):
MAKGHTHKKIKTHRKNKRARLNRQYELRSAATHAQTTAFLGCNELILYHLFEACTLVTLISLSHTSRQFRVLVKTLFRLRLIGLVKLFVGHHNVQDFFHLLEVTDAAIGGSTLLHVLAPPIGDEVDDWTPNNLNLFVPFEHSDPWDAFFRGIKLRPIGIQPGVTRPYKSVTKSHIEYTSRLQEKTSPSPKVSTSV

Organism: NCBI:txid230809

Solvent-accessible surface area (backbone atoms only — not comparable to full-atom values): 11709 Å² total; per-residue (Å²): 140,69,76,67,62,58,57,51,52,53,54,51,51,54,52,52,52,50,54,52,51,51,52,53,52,52,53,50,53,51,51,52,50,53,52,52,53,56,60,64,69,47,60,66,70,60,54,48,58,57,52,71,76,46,53,50,71,54,47,56,54,46,35,72,75,38,75,66,44,31,52,50,49,52,48,51,43,50,52,46,43,50,60,55,49,29,57,41,56,32,74,89,43,42,63,60,51,53,51,50,31,63,78,45,69,35,44,76,34,64,56,43,41,47,42,48,55,56,56,83,78,71,89,68,72,67,84,77,67,58,68,53,88,39,74,48,63,45,79,97,44,45,66,65,53,55,54,52,55,73,75,43,79,69,45,83,54,72,80,61,95,85,69,86,69,80,85,72,70,84,67,60,67,55,58,59,51,53,52,57,51,56,67,72,68,62,79,77,83,80,81,80,86,75,133

Secondary structure (DSSP, 8-state):
--HHHHHHHHHHHHHHHHHHHHHHHHHHHHHHHHHHHHHHTS-HHHHHHHHHTS-HHHHHHHHHH-HHHHHHHHHHHHHHHHHHHHHHH-GGGHHHHHHHHHHTT-EEEHHHHHHHHS---SS----------EEE--GGGHHHHHHHHHHS-PPP----TT-------TTHHHHHHHHHHHHTSPPPP------